Protein AF-A0A497J4Q6-F1 (afdb_monomer_lite)

Secondary structure (DSSP, 8-state):
---HHHHHHHHHHHHHHHHHHHHTT--HHHHHHHHHHHHHHHHHHHHHHHHTTSSEETTEEHHHHHHHHHHHHHHHHHHHHHHHHHHHHHHHHHHHHHHHHHHHHHHHHHHHHHHHHHHHHHHHHHHSS--SSGGGGTTTS-GGGGB-TTS-BPEEEEE--TT--TTSEEEEEE-TTTT-SSSTT-EEPP----

Structure (mmCIF, N/CA/C/O backbone):
data_AF-A0A497J4Q6-F1
#
_entry.id   AF-A0A497J4Q6-F1
#
loop_
_atom_site.group_PDB
_atom_site.id
_atom_site.type_symbol
_atom_site.label_atom_id
_atom_site.label_alt_id
_atom_site.label_comp_id
_atom_site.label_asym_id
_atom_site.label_entity_id
_atom_site.label_seq_id
_atom_site.pdbx_PDB_ins_code
_atom_site.Cartn_x
_atom_site.Cartn_y
_atom_site.Cartn_z
_atom_site.occupancy
_atom_site.B_iso_or_equiv
_atom_site.auth_seq_id
_atom_site.auth_comp_id
_atom_site.auth_asym_id
_atom_site.auth_atom_id
_atom_site.pdbx_PDB_model_num
ATOM 1 N N . MET A 1 1 ? 16.479 -19.544 -51.857 1.00 40.50 1 MET A N 1
ATOM 2 C CA . MET A 1 1 ? 16.426 -20.365 -50.631 1.00 40.50 1 MET A CA 1
ATOM 3 C C . MET A 1 1 ? 17.016 -19.549 -49.498 1.00 40.50 1 MET A C 1
ATOM 5 O O . MET A 1 1 ? 18.191 -19.221 -49.560 1.00 40.50 1 MET A O 1
ATOM 9 N N . ILE A 1 2 ? 16.198 -19.125 -48.535 1.00 41.69 2 ILE A N 1
ATOM 10 C CA . ILE A 1 2 ? 16.696 -18.598 -47.259 1.00 41.69 2 ILE A CA 1
ATOM 11 C C . ILE A 1 2 ? 16.996 -19.840 -46.423 1.00 41.69 2 ILE A C 1
ATOM 13 O O . ILE A 1 2 ? 16.075 -20.592 -46.105 1.00 41.69 2 ILE A O 1
ATOM 17 N N . ASP A 1 3 ? 18.274 -20.115 -46.170 1.00 44.28 3 ASP A N 1
ATOM 18 C CA . ASP A 1 3 ? 18.699 -21.334 -45.484 1.00 44.28 3 ASP A CA 1
ATOM 19 C C . ASP A 1 3 ? 18.053 -21.425 -44.098 1.00 44.28 3 ASP A C 1
ATOM 21 O O . ASP A 1 3 ? 18.130 -20.487 -43.299 1.00 44.28 3 ASP A O 1
ATOM 25 N N . LYS A 1 4 ? 17.423 -22.571 -43.804 1.00 45.97 4 LYS A N 1
ATOM 26 C CA . LYS A 1 4 ? 16.729 -22.858 -42.531 1.00 45.97 4 LYS A CA 1
ATOM 27 C C . LYS A 1 4 ? 17.598 -22.581 -41.290 1.00 45.97 4 LYS A C 1
ATOM 29 O O . LYS A 1 4 ? 17.052 -22.306 -40.228 1.00 45.97 4 LYS A O 1
ATOM 34 N N . TYR A 1 5 ? 18.924 -22.593 -41.442 1.00 48.06 5 TYR A N 1
ATOM 35 C CA . TYR A 1 5 ? 19.910 -22.298 -40.400 1.00 48.06 5 TYR A CA 1
ATOM 36 C C . TYR A 1 5 ? 19.957 -20.823 -39.964 1.00 48.06 5 TYR A C 1
ATOM 38 O O . TYR A 1 5 ? 20.286 -20.542 -38.814 1.00 48.06 5 TYR A O 1
ATOM 46 N N . ASN A 1 6 ? 19.591 -19.871 -40.832 1.00 53.44 6 ASN A N 1
ATOM 47 C CA . ASN A 1 6 ? 19.567 -18.453 -40.457 1.00 53.44 6 ASN A CA 1
ATOM 48 C C . ASN A 1 6 ? 18.407 -18.148 -39.503 1.00 53.44 6 ASN A C 1
ATOM 50 O O . ASN A 1 6 ? 18.577 -17.421 -38.530 1.00 53.44 6 ASN A O 1
ATOM 54 N N . ILE A 1 7 ? 17.233 -18.734 -39.741 1.00 53.59 7 ILE A N 1
ATOM 55 C CA . ILE A 1 7 ? 16.032 -18.466 -38.937 1.00 53.59 7 ILE A CA 1
ATOM 56 C C . ILE A 1 7 ? 16.189 -19.018 -37.512 1.00 53.59 7 ILE A C 1
ATOM 58 O O . ILE A 1 7 ? 15.843 -18.337 -36.548 1.00 53.59 7 ILE A O 1
ATOM 62 N N . THR A 1 8 ? 16.764 -20.211 -37.352 1.00 54.44 8 THR A N 1
ATOM 63 C CA . THR A 1 8 ? 17.017 -20.805 -36.029 1.00 54.44 8 THR A CA 1
ATOM 64 C C . THR A 1 8 ? 18.039 -20.016 -35.212 1.00 54.44 8 THR A C 1
ATOM 66 O O . THR A 1 8 ? 17.845 -19.857 -34.007 1.00 54.44 8 THR A O 1
ATOM 69 N N . PHE A 1 9 ? 19.072 -19.451 -35.845 1.00 57.19 9 PHE A N 1
ATOM 70 C CA . PHE A 1 9 ? 20.026 -18.564 -35.171 1.00 57.19 9 PHE A CA 1
ATOM 71 C C . PHE A 1 9 ? 19.358 -17.271 -34.670 1.00 57.19 9 PHE A C 1
ATOM 73 O O . PHE A 1 9 ? 19.526 -16.901 -33.507 1.00 57.19 9 PHE A O 1
ATOM 80 N N . TRP A 1 10 ? 18.519 -16.634 -35.497 1.00 54.84 10 TRP A N 1
ATOM 81 C CA . TRP A 1 10 ? 17.758 -15.439 -35.103 1.00 54.84 10 TRP A CA 1
ATOM 82 C C . TRP A 1 10 ? 16.813 -15.703 -33.931 1.00 54.84 10 TRP A C 1
ATOM 84 O O . TRP A 1 10 ? 16.759 -14.912 -32.988 1.00 54.84 10 TRP A O 1
ATOM 94 N N . ILE A 1 11 ? 16.115 -16.839 -33.952 1.00 63.91 11 ILE A N 1
ATOM 95 C CA . ILE A 1 11 ? 15.220 -17.251 -32.866 1.00 63.91 11 ILE A CA 1
ATOM 96 C C . ILE A 1 11 ? 16.012 -17.473 -31.568 1.00 63.91 11 ILE A C 1
ATOM 98 O O . ILE A 1 11 ? 15.593 -17.000 -30.513 1.00 63.91 11 ILE A O 1
ATOM 102 N N . LEU A 1 12 ? 17.186 -18.108 -31.632 1.00 58.16 12 LEU A N 1
ATOM 103 C CA . LEU A 1 12 ? 18.046 -18.314 -30.461 1.00 58.16 12 LEU A CA 1
ATOM 104 C C . LEU A 1 12 ? 18.587 -16.996 -29.886 1.00 58.16 12 LEU A C 1
ATOM 106 O O . LEU A 1 12 ? 18.593 -16.832 -28.666 1.00 58.16 12 LEU A O 1
ATOM 110 N N . CYS A 1 13 ? 18.967 -16.026 -30.723 1.00 55.53 13 CYS A N 1
ATOM 111 C CA . CYS A 1 13 ? 19.385 -14.697 -30.263 1.00 55.53 13 CYS A CA 1
ATOM 112 C C . CYS A 1 13 ? 18.244 -13.925 -29.581 1.00 55.53 13 CYS A C 1
ATOM 114 O O . CYS A 1 13 ? 18.460 -13.300 -28.539 1.00 55.53 13 CYS A O 1
ATOM 116 N N . ILE A 1 14 ? 17.021 -14.001 -30.115 1.00 59.03 14 ILE A N 1
ATOM 117 C CA . ILE A 1 14 ? 15.839 -13.376 -29.503 1.00 59.03 14 ILE A CA 1
ATOM 118 C C . ILE A 1 14 ? 15.517 -14.045 -28.158 1.00 59.03 14 ILE A C 1
ATOM 120 O O . ILE A 1 14 ? 15.314 -13.362 -27.157 1.00 59.03 14 ILE A O 1
ATOM 124 N N . ILE A 1 15 ? 15.544 -15.379 -28.088 1.00 62.59 15 ILE A N 1
ATOM 125 C CA . ILE A 1 15 ? 15.288 -16.114 -26.840 1.00 62.59 15 ILE A CA 1
ATOM 126 C C . ILE A 1 15 ? 16.360 -15.793 -25.785 1.00 62.59 15 ILE A C 1
ATOM 128 O O . ILE A 1 15 ? 16.032 -15.531 -24.626 1.00 62.59 15 ILE A O 1
ATOM 132 N N . PHE A 1 16 ? 17.636 -15.746 -26.177 1.00 60.09 16 PHE A N 1
ATOM 133 C CA . PHE A 1 16 ? 18.745 -15.444 -25.271 1.00 60.09 16 PHE A CA 1
ATOM 134 C C . PHE A 1 16 ? 18.703 -14.001 -24.742 1.00 60.09 16 PHE A C 1
ATOM 136 O O . PHE A 1 16 ? 18.939 -13.763 -23.555 1.00 60.09 16 PHE A O 1
ATOM 143 N N . THR A 1 1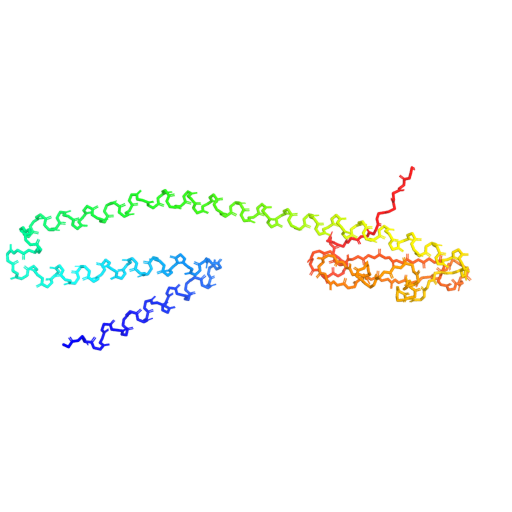7 ? 18.336 -13.029 -25.582 1.00 56.03 17 THR A N 1
ATOM 144 C CA . THR A 1 17 ? 18.193 -11.624 -25.160 1.00 56.03 17 THR A CA 1
ATOM 145 C C . THR A 1 17 ? 16.986 -11.410 -24.244 1.00 56.03 17 THR A C 1
ATOM 147 O O . THR A 1 17 ? 17.106 -10.700 -23.243 1.00 56.03 17 THR A O 1
ATOM 150 N N . VAL A 1 18 ? 15.861 -12.090 -24.495 1.00 57.31 18 VAL A N 1
ATOM 151 C CA . VAL A 1 18 ? 14.692 -12.094 -23.594 1.00 57.31 18 VAL A CA 1
ATOM 152 C C . VAL A 1 18 ? 15.032 -12.733 -22.240 1.00 57.31 18 VAL A C 1
ATOM 154 O O . VAL A 1 18 ? 14.669 -12.194 -21.190 1.00 57.31 18 VAL A O 1
ATOM 157 N N . PHE A 1 19 ? 15.793 -13.832 -22.232 1.00 60.25 19 PHE A N 1
ATOM 158 C CA . PHE A 1 19 ? 16.260 -14.484 -21.005 1.00 60.25 19 PHE A CA 1
ATOM 159 C C . PHE A 1 19 ? 17.175 -13.572 -20.165 1.00 60.25 19 PHE A C 1
ATOM 161 O O . PHE A 1 19 ? 16.979 -13.430 -18.953 1.00 60.25 19 PHE A O 1
ATOM 168 N N . LEU A 1 20 ? 18.131 -12.884 -20.801 1.00 49.88 20 LEU A N 1
ATOM 169 C CA . LEU A 1 20 ? 19.013 -11.923 -20.127 1.00 49.88 20 LEU A CA 1
ATOM 170 C C . LEU A 1 20 ? 18.262 -10.695 -19.590 1.00 49.88 20 LEU A C 1
ATOM 172 O O . LEU A 1 20 ? 18.595 -10.205 -18.505 1.00 49.88 20 LEU A O 1
ATOM 176 N N . ALA A 1 21 ? 17.238 -10.217 -20.306 1.00 55.56 21 ALA A N 1
ATOM 177 C CA . ALA A 1 21 ? 16.390 -9.114 -19.858 1.00 55.56 21 ALA A CA 1
ATOM 178 C C . ALA A 1 21 ? 15.615 -9.479 -18.579 1.00 55.56 21 ALA A C 1
ATOM 180 O O . ALA A 1 21 ? 15.620 -8.709 -17.613 1.00 55.56 21 ALA A O 1
ATOM 181 N N . LYS A 1 22 ? 15.040 -10.691 -18.534 1.00 52.59 22 LYS A N 1
ATOM 182 C CA . LYS A 1 22 ? 14.278 -11.201 -17.384 1.00 52.59 22 LYS A CA 1
ATOM 183 C C . LYS A 1 22 ? 15.156 -11.401 -16.142 1.00 52.59 22 LYS A C 1
ATOM 185 O O . LYS A 1 22 ? 14.769 -10.983 -15.056 1.00 52.59 22 LYS A O 1
ATOM 190 N N . LYS A 1 23 ? 16.366 -11.960 -16.291 1.00 52.94 23 LYS A N 1
ATOM 191 C CA . LYS A 1 23 ? 17.286 -12.224 -15.162 1.00 52.94 23 LYS A CA 1
ATOM 192 C C . LYS A 1 23 ? 17.811 -10.950 -14.480 1.00 52.94 23 LYS A C 1
ATOM 194 O O . LYS A 1 23 ? 18.145 -10.989 -13.302 1.00 52.94 23 LYS A O 1
ATOM 199 N N . LYS A 1 24 ? 17.902 -9.824 -15.202 1.00 54.81 24 LYS A N 1
ATOM 200 C CA . LYS A 1 24 ? 18.423 -8.546 -14.671 1.00 54.81 24 LYS A CA 1
ATOM 201 C C . LYS A 1 24 ? 17.339 -7.523 -14.303 1.00 54.81 24 LYS A C 1
ATOM 203 O O . LYS A 1 24 ? 17.695 -6.393 -13.978 1.00 54.81 24 LYS A O 1
ATOM 208 N N . GLY A 1 25 ? 16.051 -7.875 -14.390 1.00 54.31 25 GLY A N 1
ATOM 209 C CA . GLY A 1 25 ? 14.942 -6.954 -14.105 1.00 54.31 25 GLY A CA 1
ATOM 210 C C . GLY A 1 25 ? 14.908 -5.722 -15.022 1.00 54.31 25 GLY A C 1
ATOM 211 O O . GLY A 1 25 ? 14.470 -4.654 -14.605 1.00 54.31 25 GLY A O 1
ATOM 212 N N . ARG A 1 26 ? 15.432 -5.834 -16.252 1.00 60.66 26 ARG A N 1
ATOM 213 C CA . ARG A 1 26 ? 15.560 -4.709 -17.197 1.00 60.66 26 ARG A CA 1
ATOM 214 C C . ARG A 1 26 ? 14.457 -4.751 -18.252 1.00 60.66 26 ARG A C 1
ATOM 216 O O . ARG A 1 26 ? 13.970 -5.820 -18.603 1.00 60.66 26 ARG A O 1
ATOM 223 N N . SER A 1 27 ? 14.103 -3.579 -18.786 1.00 60.75 27 SER A N 1
ATOM 224 C CA . SER A 1 27 ? 13.053 -3.434 -19.803 1.00 60.75 27 SER A CA 1
ATOM 225 C C . SER A 1 27 ? 13.326 -4.305 -21.036 1.00 60.75 27 SER A C 1
ATOM 227 O O . SER A 1 27 ? 14.325 -4.123 -21.737 1.00 60.75 27 SER A O 1
ATOM 229 N N . ILE A 1 28 ? 12.408 -5.237 -21.296 1.00 60.75 28 ILE A N 1
ATOM 230 C CA . ILE A 1 28 ? 12.414 -6.163 -22.440 1.00 60.75 28 ILE A CA 1
ATOM 231 C C . ILE A 1 28 ? 12.451 -5.404 -23.775 1.00 60.75 28 ILE A C 1
ATOM 233 O O . ILE A 1 28 ? 13.113 -5.844 -24.712 1.00 60.75 28 ILE A O 1
ATOM 237 N N . LEU A 1 29 ? 11.826 -4.224 -23.837 1.00 54.09 29 LEU A N 1
ATOM 238 C CA . LEU A 1 29 ? 11.771 -3.390 -25.039 1.00 54.09 29 LEU A CA 1
ATOM 239 C C . LEU A 1 29 ? 13.166 -2.933 -25.497 1.00 54.09 29 LEU A C 1
ATOM 241 O O . LEU A 1 29 ? 13.461 -2.931 -26.686 1.00 54.09 29 LEU A O 1
ATOM 245 N N . ILE A 1 30 ? 14.052 -2.592 -24.557 1.00 59.84 30 ILE A N 1
ATOM 246 C CA . ILE A 1 30 ? 15.403 -2.105 -24.877 1.00 59.84 30 ILE A CA 1
ATOM 247 C C . ILE A 1 30 ? 16.248 -3.232 -25.475 1.00 59.84 30 ILE A C 1
ATOM 249 O O . ILE A 1 30 ? 16.946 -3.029 -26.463 1.00 59.84 30 ILE A O 1
ATOM 253 N N . TRP A 1 31 ? 16.159 -4.435 -24.909 1.00 58.84 31 TRP A N 1
ATOM 254 C CA . TRP A 1 31 ? 16.889 -5.595 -25.421 1.00 58.84 31 TRP A CA 1
ATOM 255 C C . TRP A 1 31 ? 16.340 -6.094 -26.752 1.00 58.84 31 TRP A C 1
ATOM 257 O O . TRP A 1 31 ? 17.123 -6.529 -27.593 1.00 58.84 31 TRP A O 1
ATOM 267 N N . PHE A 1 32 ? 15.034 -5.952 -26.981 1.00 60.44 32 PHE A N 1
ATOM 268 C CA . PHE A 1 32 ? 14.438 -6.179 -28.292 1.00 60.44 32 PHE A CA 1
ATOM 269 C C . PHE A 1 32 ? 15.013 -5.216 -29.341 1.00 60.44 32 PHE A C 1
ATOM 271 O O . PHE A 1 32 ? 15.461 -5.667 -30.391 1.00 60.44 32 PHE A O 1
ATOM 278 N N . VAL A 1 33 ? 15.102 -3.915 -29.037 1.00 61.84 33 VAL A N 1
ATOM 279 C CA . VAL A 1 33 ? 15.696 -2.916 -29.948 1.00 61.84 33 VAL A CA 1
ATOM 280 C C . VAL A 1 33 ? 17.184 -3.187 -30.192 1.00 61.84 33 VAL A C 1
ATOM 282 O O . VAL A 1 33 ? 17.631 -3.150 -31.335 1.00 61.84 33 VAL A O 1
ATOM 285 N N . VAL A 1 34 ? 17.955 -3.527 -29.154 1.00 68.06 34 VAL A N 1
ATOM 286 C CA . VAL A 1 34 ? 19.376 -3.892 -29.301 1.00 68.06 34 VAL A CA 1
ATOM 287 C C . VAL A 1 34 ? 19.541 -5.158 -30.152 1.00 68.06 34 VAL A C 1
ATOM 289 O O . VAL A 1 34 ? 20.395 -5.186 -31.032 1.00 68.06 34 VAL A O 1
ATOM 292 N N . SER A 1 35 ? 18.708 -6.183 -29.945 1.00 61.81 35 SER A N 1
ATOM 293 C CA . SER A 1 35 ? 18.727 -7.415 -30.745 1.00 61.81 35 SER A CA 1
ATOM 294 C C . SER A 1 35 ? 18.324 -7.168 -32.200 1.00 61.81 35 SER A C 1
ATOM 296 O O . SER A 1 35 ? 18.915 -7.760 -33.099 1.00 61.81 35 SER A O 1
ATOM 298 N N . LEU A 1 36 ? 17.346 -6.291 -32.441 1.00 70.00 36 LEU A N 1
ATOM 299 C CA . LEU A 1 36 ? 16.921 -5.890 -33.781 1.00 70.00 36 LEU A CA 1
ATOM 300 C C . LEU A 1 36 ? 18.054 -5.156 -34.512 1.00 70.00 36 LEU A C 1
ATOM 302 O O . LEU A 1 36 ? 18.351 -5.475 -35.660 1.00 70.00 36 LEU A O 1
ATOM 306 N N . LEU A 1 37 ? 18.728 -4.221 -33.835 1.00 68.06 37 LEU A N 1
ATOM 307 C CA . LEU A 1 37 ? 19.858 -3.474 -34.392 1.00 68.06 37 LEU A CA 1
ATOM 308 C C . LEU A 1 37 ? 21.045 -4.387 -34.694 1.00 68.06 37 LEU A C 1
ATOM 310 O O . LEU A 1 37 ? 21.556 -4.358 -35.810 1.00 68.06 37 LEU A O 1
ATOM 314 N N . LEU A 1 38 ? 21.443 -5.246 -33.749 1.00 70.38 38 LEU A N 1
ATOM 315 C CA . LEU A 1 38 ? 22.465 -6.270 -33.989 1.00 70.38 38 LEU A CA 1
ATOM 316 C C . LEU A 1 38 ? 22.077 -7.172 -35.162 1.00 70.38 38 LEU A C 1
ATOM 318 O O . LEU A 1 38 ? 22.944 -7.581 -35.935 1.00 70.38 38 LEU A O 1
ATOM 322 N N . GLY A 1 39 ? 20.777 -7.428 -35.329 1.00 66.06 39 GLY A N 1
ATOM 323 C CA . GLY A 1 39 ? 20.276 -8.216 -36.437 1.0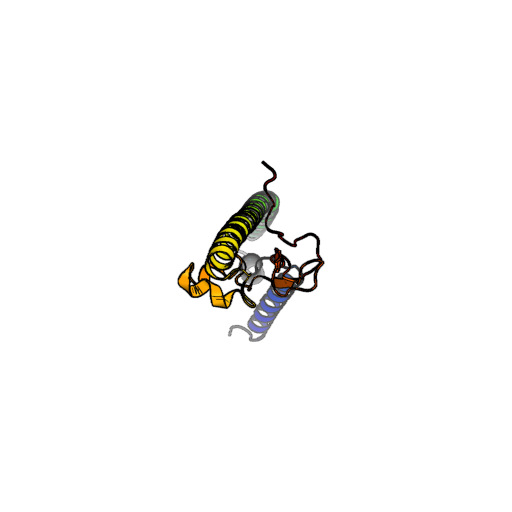0 66.06 39 GLY A CA 1
ATOM 324 C C . GLY A 1 39 ? 20.412 -7.568 -37.800 1.00 66.06 39 GLY A C 1
ATOM 325 O O . GLY A 1 39 ? 20.891 -8.191 -38.749 1.00 66.06 39 GLY A O 1
ATOM 326 N N . ILE A 1 40 ? 20.091 -6.282 -37.866 1.00 71.25 40 ILE A N 1
ATOM 327 C CA . ILE A 1 40 ? 20.301 -5.455 -39.050 1.00 71.25 40 ILE A CA 1
ATOM 328 C C . ILE A 1 40 ? 21.802 -5.357 -39.364 1.00 71.25 40 ILE A C 1
ATOM 330 O O . ILE A 1 40 ? 22.194 -5.564 -40.510 1.00 71.25 40 ILE A O 1
ATOM 334 N N . PHE A 1 41 ? 22.660 -5.138 -38.361 1.00 68.88 41 PHE A N 1
ATOM 335 C CA . PHE A 1 41 ? 24.114 -5.081 -38.554 1.00 68.88 41 PHE A CA 1
ATOM 336 C C . PHE A 1 41 ? 24.704 -6.403 -39.056 1.00 68.88 41 PHE A C 1
ATOM 338 O O . PHE A 1 41 ? 25.544 -6.387 -39.953 1.00 68.88 41 PHE A O 1
ATOM 345 N N . ALA A 1 42 ? 24.250 -7.547 -38.538 1.00 66.94 42 ALA A N 1
ATOM 346 C CA . ALA A 1 42 ? 24.692 -8.855 -39.016 1.00 66.94 42 ALA A CA 1
ATOM 347 C C . ALA A 1 42 ? 24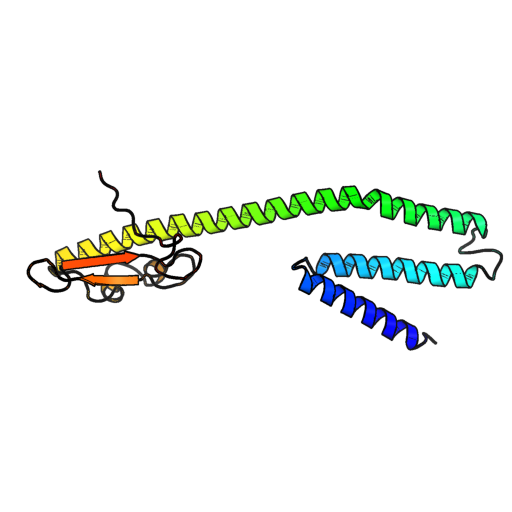.208 -9.138 -40.446 1.00 66.94 42 ALA A C 1
ATOM 349 O O . ALA A 1 42 ? 24.982 -9.625 -41.266 1.00 66.94 42 ALA A O 1
ATOM 350 N N . ALA A 1 43 ? 22.959 -8.790 -40.780 1.00 66.38 43 ALA A N 1
ATOM 351 C CA . ALA A 1 43 ? 22.431 -8.932 -42.136 1.00 66.38 43 ALA A CA 1
ATOM 352 C C . ALA A 1 43 ? 23.197 -8.055 -43.141 1.00 66.38 43 ALA A C 1
ATOM 354 O O . ALA A 1 43 ? 23.565 -8.530 -44.218 1.00 66.38 43 ALA A O 1
ATOM 355 N N . ILE A 1 44 ? 23.508 -6.809 -42.766 1.00 68.56 44 ILE A N 1
ATOM 356 C CA . ILE A 1 44 ? 24.364 -5.910 -43.552 1.00 68.56 44 ILE A CA 1
ATOM 357 C C . ILE A 1 44 ? 25.768 -6.507 -43.690 1.00 68.56 44 ILE A C 1
ATOM 359 O O . ILE A 1 44 ? 26.285 -6.554 -44.800 1.00 68.56 44 ILE A O 1
ATOM 363 N N . GLY A 1 45 ? 26.357 -7.033 -42.612 1.00 65.12 45 GLY A N 1
ATOM 364 C CA . GLY A 1 45 ? 27.668 -7.690 -42.634 1.00 65.12 45 GLY A CA 1
ATOM 365 C C . GLY A 1 45 ? 27.722 -8.929 -43.537 1.00 65.12 45 GLY A C 1
ATOM 366 O O . GLY A 1 45 ? 28.699 -9.117 -44.257 1.00 65.12 45 GLY A O 1
ATOM 367 N N . ILE A 1 46 ? 26.663 -9.744 -43.572 1.00 65.88 46 ILE A N 1
ATOM 368 C CA . ILE A 1 46 ? 26.554 -10.914 -44.461 1.00 65.88 46 ILE A CA 1
ATOM 369 C C . ILE A 1 46 ? 26.410 -10.478 -45.924 1.00 65.88 46 ILE A C 1
ATOM 371 O O . ILE A 1 46 ? 27.093 -11.021 -46.793 1.00 65.88 46 ILE A O 1
ATOM 375 N N . LEU A 1 47 ? 25.557 -9.488 -46.215 1.00 63.50 47 LEU A N 1
ATOM 376 C CA . LEU A 1 47 ? 25.423 -8.919 -47.563 1.00 63.50 47 LEU A CA 1
ATOM 377 C C . LEU A 1 47 ? 26.742 -8.304 -48.039 1.00 63.50 47 LEU A C 1
ATOM 379 O O . LEU A 1 47 ? 27.133 -8.489 -49.190 1.00 63.50 47 LEU A O 1
ATOM 383 N N . PHE A 1 48 ? 27.451 -7.636 -47.135 1.00 61.03 48 PHE A N 1
ATOM 384 C CA . PHE A 1 48 ? 28.771 -7.074 -47.366 1.00 61.03 48 PHE A CA 1
ATOM 385 C C . PHE A 1 48 ? 29.807 -8.164 -47.673 1.00 61.03 48 PHE A C 1
ATOM 387 O O . PHE A 1 48 ? 30.451 -8.117 -48.717 1.00 61.03 48 PHE A O 1
ATOM 394 N N . ALA A 1 49 ? 29.912 -9.196 -46.829 1.00 61.16 49 ALA A N 1
ATOM 395 C CA . ALA A 1 49 ? 30.841 -10.313 -47.005 1.00 61.16 49 ALA A CA 1
ATOM 396 C C . ALA A 1 49 ? 30.594 -11.098 -48.301 1.00 61.16 49 ALA A C 1
ATOM 398 O O . ALA A 1 49 ? 31.539 -11.488 -48.983 1.00 61.16 49 ALA A O 1
ATOM 399 N N . ARG A 1 50 ? 29.325 -11.280 -48.684 1.00 61.22 50 ARG A N 1
ATOM 400 C CA . ARG A 1 50 ? 28.938 -11.953 -49.931 1.00 61.22 50 ARG A CA 1
ATOM 401 C C . ARG A 1 50 ? 29.295 -11.132 -51.174 1.00 61.22 50 ARG A C 1
ATOM 403 O O . ARG A 1 50 ? 29.565 -11.708 -52.223 1.00 61.22 50 ARG A O 1
ATOM 410 N N . ASN A 1 51 ? 29.317 -9.805 -51.052 1.00 56.28 51 ASN A N 1
ATOM 411 C CA . ASN A 1 51 ? 29.623 -8.888 -52.147 1.00 56.28 51 ASN A CA 1
ATOM 412 C C . ASN A 1 51 ? 31.124 -8.535 -52.238 1.00 56.28 51 ASN A C 1
ATOM 414 O O . ASN A 1 51 ? 31.567 -8.087 -53.285 1.00 56.28 51 ASN A O 1
ATOM 418 N N . LEU A 1 52 ? 31.933 -8.815 -51.203 1.00 54.81 52 LEU A N 1
ATOM 419 C CA . LEU A 1 52 ? 33.405 -8.703 -51.242 1.00 54.81 52 LEU A CA 1
ATOM 420 C C . LEU A 1 52 ? 34.079 -9.651 -52.253 1.00 54.81 52 LEU A C 1
ATOM 422 O O . LEU A 1 52 ? 35.251 -9.456 -52.571 1.00 54.81 52 LEU A O 1
ATOM 426 N N . ASN A 1 53 ? 33.359 -10.661 -52.754 1.00 56.84 53 ASN A N 1
ATOM 427 C CA . ASN A 1 53 ? 33.816 -11.525 -53.847 1.00 56.84 53 ASN A CA 1
ATOM 428 C C . ASN A 1 53 ? 33.727 -10.829 -55.227 1.00 56.84 53 ASN A C 1
ATOM 430 O O . ASN A 1 53 ? 34.275 -11.319 -56.208 1.00 56.84 53 ASN A O 1
ATOM 434 N N . ASN A 1 54 ? 33.063 -9.667 -55.292 1.00 58.81 54 ASN A N 1
ATOM 435 C CA . ASN A 1 54 ? 33.022 -8.760 -56.436 1.00 58.81 54 ASN A CA 1
ATOM 436 C C . ASN A 1 54 ? 33.794 -7.469 -56.098 1.00 58.81 54 ASN A C 1
ATOM 438 O O . ASN A 1 54 ? 33.777 -6.991 -54.966 1.00 58.81 54 ASN A O 1
ATOM 442 N N . ASN A 1 55 ? 34.433 -6.831 -57.084 1.00 60.03 55 ASN A N 1
ATOM 443 C CA . ASN A 1 55 ? 35.221 -5.600 -56.871 1.00 60.03 55 ASN A CA 1
ATOM 444 C C . ASN A 1 55 ? 34.390 -4.351 -56.488 1.00 60.03 55 ASN A C 1
ATOM 446 O O . ASN A 1 55 ? 34.957 -3.269 -56.316 1.00 60.03 55 ASN A O 1
ATOM 450 N N . LYS A 1 56 ? 33.060 -4.469 -56.365 1.00 57.84 56 LYS A N 1
ATOM 451 C CA . LYS A 1 56 ? 32.153 -3.383 -55.976 1.00 57.84 56 LYS A CA 1
ATOM 452 C C . LYS A 1 56 ? 31.076 -3.885 -55.021 1.00 57.84 56 LYS A C 1
ATOM 454 O O . LYS A 1 56 ? 30.429 -4.889 -55.300 1.00 57.84 56 LYS A O 1
ATOM 459 N N . VAL A 1 57 ? 30.829 -3.129 -53.955 1.00 58.16 57 VAL A N 1
ATOM 460 C CA . VAL A 1 57 ? 29.773 -3.388 -52.971 1.00 58.16 57 VAL A CA 1
ATOM 461 C C . VAL A 1 57 ? 28.866 -2.162 -52.895 1.00 58.16 57 VAL A C 1
ATOM 463 O O . VAL A 1 57 ? 29.341 -1.068 -52.630 1.00 58.16 57 VAL A O 1
ATOM 466 N N . PHE A 1 58 ? 27.569 -2.310 -53.196 1.00 61.75 58 PHE A N 1
ATOM 467 C CA . PHE A 1 58 ? 26.605 -1.189 -53.261 1.00 61.75 58 PHE A CA 1
ATOM 468 C C . PHE A 1 58 ? 27.072 0.011 -54.117 1.00 61.75 58 PHE A C 1
ATOM 470 O O . PHE A 1 58 ? 26.794 1.162 -53.801 1.00 61.75 58 PHE A O 1
ATOM 477 N N . GLY A 1 59 ? 27.809 -0.248 -55.202 1.00 65.31 59 GLY A N 1
ATOM 478 C CA . GLY A 1 59 ? 28.355 0.798 -56.077 1.00 65.31 59 GLY A CA 1
ATOM 479 C C . GLY A 1 59 ? 29.660 1.443 -55.589 1.00 65.31 59 GLY A C 1
ATOM 480 O O . GLY A 1 59 ? 30.304 2.131 -56.377 1.00 65.31 59 GLY A O 1
ATOM 481 N N . LEU A 1 60 ? 30.097 1.166 -54.356 1.00 64.12 60 LEU A N 1
ATOM 482 C CA . LEU A 1 60 ? 31.381 1.595 -53.794 1.00 64.12 60 LEU A CA 1
ATOM 483 C C . LEU A 1 60 ? 32.487 0.573 -54.083 1.00 64.12 60 LEU A C 1
ATOM 485 O O . LEU A 1 60 ? 32.222 -0.620 -54.264 1.00 64.12 60 LEU A O 1
ATOM 489 N N . ASN A 1 61 ? 33.744 1.026 -54.106 1.00 73.69 61 ASN A N 1
ATOM 490 C CA . ASN A 1 61 ? 34.880 0.108 -54.144 1.00 73.69 61 ASN A CA 1
ATOM 491 C C . ASN A 1 61 ? 35.018 -0.623 -52.789 1.00 73.69 61 ASN A C 1
ATOM 493 O O . ASN A 1 61 ? 34.454 -0.217 -51.767 1.00 73.69 61 ASN A O 1
ATOM 497 N N . ARG A 1 62 ? 35.766 -1.729 -52.776 1.00 68.06 62 ARG A N 1
ATOM 498 C CA . ARG A 1 62 ? 35.943 -2.577 -51.586 1.00 68.06 62 ARG A CA 1
ATOM 499 C C . ARG A 1 62 ? 36.481 -1.817 -50.364 1.00 68.06 62 ARG A C 1
ATOM 501 O O . ARG A 1 62 ? 36.022 -2.075 -49.254 1.00 68.06 62 ARG A O 1
ATOM 508 N N . ASN A 1 63 ? 37.424 -0.899 -50.551 1.00 72.25 63 ASN A N 1
ATOM 509 C CA . ASN A 1 63 ? 38.065 -0.182 -49.446 1.00 72.25 63 ASN A CA 1
ATOM 510 C C . ASN A 1 63 ? 37.122 0.860 -48.835 1.00 72.25 63 ASN A C 1
ATOM 512 O O . ASN A 1 63 ? 36.957 0.886 -47.618 1.00 72.25 63 ASN A O 1
ATOM 516 N N . ASP A 1 64 ? 36.426 1.633 -49.669 1.00 71.50 64 ASP A N 1
ATOM 517 C CA . ASP A 1 64 ? 35.424 2.618 -49.245 1.00 71.50 64 ASP A CA 1
ATOM 518 C C . ASP A 1 64 ? 34.291 1.945 -48.467 1.00 71.50 64 ASP A C 1
ATOM 520 O O . ASP A 1 64 ? 33.811 2.453 -47.456 1.00 71.50 64 ASP A O 1
ATOM 524 N N . SER A 1 65 ? 33.914 0.744 -48.905 1.00 65.81 65 SER A N 1
ATOM 525 C CA . SER A 1 65 ? 32.905 -0.080 -48.249 1.00 65.81 65 SER A CA 1
ATOM 526 C C . SER A 1 65 ? 33.363 -0.500 -46.840 1.00 65.81 65 SER A C 1
ATOM 528 O O . SER A 1 65 ? 32.585 -0.433 -45.886 1.00 65.81 65 SER A O 1
ATOM 530 N N . ILE A 1 66 ? 34.632 -0.902 -46.678 1.00 72.62 66 ILE A N 1
ATOM 531 C CA . ILE A 1 66 ? 35.197 -1.293 -45.372 1.00 72.62 66 ILE A CA 1
ATOM 532 C C . ILE A 1 66 ? 35.264 -0.076 -44.444 1.00 72.62 66 ILE A C 1
ATOM 534 O O . ILE A 1 66 ? 34.881 -0.166 -43.278 1.00 72.62 66 ILE A O 1
ATOM 538 N N . ILE A 1 67 ? 35.695 1.072 -44.971 1.00 72.69 67 ILE A N 1
ATOM 539 C CA . ILE A 1 67 ? 35.763 2.334 -44.227 1.00 72.69 67 ILE A CA 1
ATOM 540 C C . ILE A 1 67 ? 34.365 2.746 -43.747 1.00 72.69 67 ILE A C 1
ATOM 542 O O . ILE A 1 67 ? 34.193 3.054 -42.568 1.00 72.69 67 ILE A O 1
ATOM 546 N N . ALA A 1 68 ? 33.350 2.678 -44.612 1.00 67.50 68 ALA A N 1
ATOM 547 C CA . ALA A 1 68 ? 31.968 2.989 -44.249 1.00 67.50 68 ALA A CA 1
ATOM 548 C C . ALA A 1 68 ? 31.446 2.090 -43.113 1.00 67.50 68 ALA A C 1
ATOM 550 O O . ALA A 1 68 ? 30.807 2.574 -42.178 1.00 67.50 68 ALA A O 1
ATOM 551 N N . PHE A 1 69 ? 31.761 0.793 -43.144 1.00 70.94 69 PHE A N 1
ATOM 552 C CA . PHE A 1 69 ? 31.369 -0.138 -42.085 1.00 70.94 69 PHE A CA 1
ATOM 553 C C . PHE A 1 69 ? 32.054 0.170 -40.743 1.00 70.94 69 PHE A C 1
ATOM 555 O O . PHE A 1 69 ? 31.396 0.197 -39.701 1.00 70.94 69 PHE A O 1
ATOM 562 N N . LEU A 1 70 ? 33.358 0.466 -40.756 1.00 75.69 70 LEU A N 1
ATOM 563 C CA . LEU A 1 70 ? 34.095 0.853 -39.549 1.00 75.69 70 LEU A CA 1
ATOM 564 C C . LEU A 1 70 ? 33.572 2.166 -38.950 1.00 75.69 70 LEU A C 1
ATOM 566 O O . LEU A 1 70 ? 33.448 2.272 -37.730 1.00 75.69 70 LEU A O 1
ATOM 570 N N . LEU A 1 71 ? 33.197 3.136 -39.790 1.00 69.75 71 LEU A N 1
ATOM 571 C CA . LEU A 1 71 ? 32.575 4.385 -39.345 1.00 69.75 71 LEU A CA 1
ATOM 572 C C . LEU A 1 71 ? 31.222 4.142 -38.668 1.00 69.75 71 LEU A C 1
ATOM 574 O O . LEU A 1 71 ? 30.945 4.744 -37.633 1.00 69.75 71 LEU A O 1
ATOM 578 N N . LEU A 1 72 ? 30.401 3.222 -39.182 1.00 67.81 72 LEU A N 1
ATOM 579 C CA . LEU A 1 72 ? 29.131 2.858 -38.544 1.00 67.81 72 LEU A CA 1
ATOM 580 C C . LEU A 1 72 ? 29.333 2.202 -37.173 1.00 67.81 72 LEU A C 1
ATOM 582 O O . LEU A 1 72 ? 28.599 2.513 -36.231 1.00 67.81 72 LEU A O 1
ATOM 586 N N . ILE A 1 73 ? 30.341 1.337 -37.029 1.00 72.94 73 ILE A N 1
ATOM 587 C CA . ILE A 1 73 ? 30.707 0.764 -35.726 1.00 72.94 73 ILE A CA 1
ATOM 588 C C . ILE A 1 73 ? 31.165 1.873 -34.773 1.00 72.94 73 ILE A C 1
ATOM 590 O O . ILE A 1 73 ? 30.684 1.941 -33.641 1.00 72.94 73 ILE A O 1
ATOM 594 N N . ALA A 1 74 ? 32.043 2.771 -35.226 1.00 70.69 74 ALA A N 1
ATOM 595 C CA . ALA A 1 74 ? 32.548 3.875 -34.413 1.00 70.69 74 ALA A CA 1
ATOM 596 C C . ALA A 1 74 ? 31.424 4.819 -33.951 1.00 70.69 74 ALA A C 1
ATOM 598 O O . ALA A 1 74 ? 31.379 5.185 -32.777 1.00 70.69 74 ALA A O 1
ATOM 599 N N . LEU A 1 75 ? 30.477 5.150 -34.838 1.00 64.38 75 LEU A N 1
ATOM 600 C CA . LEU A 1 75 ? 29.281 5.937 -34.514 1.00 64.38 75 LEU A CA 1
ATOM 601 C C . LEU A 1 75 ? 28.363 5.213 -33.520 1.00 64.38 75 LEU A C 1
ATOM 603 O O . LEU A 1 75 ? 27.816 5.826 -32.603 1.00 64.38 75 LEU A O 1
ATOM 607 N N . SER A 1 76 ? 28.220 3.895 -33.659 1.00 67.94 76 SER A N 1
ATOM 608 C CA . SER A 1 76 ? 27.427 3.092 -32.726 1.00 67.94 76 SER A CA 1
ATOM 609 C C . SER A 1 76 ? 28.053 3.095 -31.331 1.00 67.94 76 SER A C 1
ATOM 611 O O . SER A 1 76 ? 27.357 3.351 -30.349 1.00 67.94 76 SER A O 1
ATOM 613 N N . ILE A 1 77 ? 29.370 2.886 -31.231 1.00 70.56 77 ILE A N 1
ATOM 614 C CA . ILE A 1 77 ? 30.098 2.886 -29.955 1.00 70.56 77 ILE A CA 1
ATOM 615 C C . ILE A 1 77 ? 30.081 4.279 -29.309 1.00 70.56 77 ILE A C 1
ATOM 617 O O . ILE A 1 77 ? 29.830 4.391 -28.107 1.00 70.56 77 ILE A O 1
ATOM 621 N N . SER A 1 78 ? 30.287 5.346 -30.086 1.00 63.81 78 SER A N 1
ATOM 622 C CA . SER A 1 78 ? 30.311 6.721 -29.565 1.00 63.81 78 SER A CA 1
ATOM 623 C C . SER A 1 78 ? 28.952 7.195 -29.039 1.00 63.81 78 SER A C 1
ATOM 625 O O . SER A 1 78 ? 28.900 8.062 -28.166 1.00 63.81 78 SER A O 1
ATOM 627 N N . SER A 1 79 ? 27.850 6.589 -29.494 1.00 64.88 79 SER A N 1
ATOM 628 C CA . SER A 1 79 ? 26.497 6.886 -29.009 1.00 64.88 79 SER A CA 1
ATOM 629 C C . SER A 1 79 ? 26.163 6.266 -27.639 1.00 64.88 79 SER A C 1
ATOM 631 O O . SER A 1 79 ? 25.249 6.738 -26.954 1.00 64.88 79 SER A O 1
ATOM 633 N N . ILE A 1 80 ? 26.915 5.249 -27.185 1.00 73.56 80 ILE A N 1
ATOM 634 C CA . ILE A 1 80 ? 26.621 4.488 -25.954 1.00 73.56 80 ILE A CA 1
ATOM 635 C C . ILE A 1 80 ? 26.517 5.388 -24.706 1.00 73.56 80 ILE A C 1
ATOM 637 O O . ILE A 1 80 ? 25.528 5.255 -23.977 1.00 73.56 80 ILE A O 1
ATOM 641 N N . PRO A 1 81 ? 27.450 6.325 -24.430 1.00 82.00 81 PRO A N 1
ATOM 642 C CA . PRO A 1 81 ? 27.374 7.166 -23.233 1.00 82.00 81 PRO A CA 1
ATOM 643 C C . PRO A 1 81 ? 26.142 8.082 -23.222 1.00 82.00 81 PRO A C 1
ATOM 645 O O . PRO A 1 81 ? 25.522 8.286 -22.175 1.00 82.00 81 PRO A O 1
ATOM 648 N N . ALA A 1 82 ? 25.743 8.604 -24.387 1.00 70.00 82 ALA A N 1
ATOM 649 C CA . ALA A 1 82 ? 24.551 9.438 -24.518 1.00 70.00 82 ALA A CA 1
ATOM 650 C C . ALA A 1 82 ? 23.276 8.634 -24.213 1.00 70.00 82 ALA A C 1
ATOM 652 O O . ALA A 1 82 ? 22.434 9.079 -23.427 1.00 70.00 82 ALA A O 1
ATOM 653 N N . ILE A 1 83 ? 23.179 7.412 -24.748 1.00 72.94 83 ILE A N 1
ATOM 654 C CA . ILE A 1 83 ? 22.074 6.484 -24.467 1.00 72.94 83 ILE A CA 1
ATOM 655 C C . ILE A 1 83 ? 22.032 6.130 -22.973 1.00 72.94 83 ILE A C 1
ATOM 657 O O . ILE A 1 83 ? 20.967 6.179 -22.354 1.00 72.94 83 ILE A O 1
ATOM 661 N N . GLN A 1 84 ? 23.182 5.838 -22.357 1.00 74.56 84 GLN A N 1
ATOM 662 C CA . GLN A 1 84 ? 23.271 5.553 -20.920 1.00 74.56 84 GLN A CA 1
ATOM 663 C C . GLN A 1 84 ? 22.800 6.736 -20.062 1.00 74.56 84 GLN A C 1
ATOM 665 O O . GLN A 1 84 ? 22.077 6.534 -19.083 1.00 74.56 84 GLN A O 1
ATOM 670 N N . LYS A 1 85 ? 23.157 7.972 -20.436 1.00 82.06 85 LYS A N 1
ATOM 671 C CA . LYS A 1 85 ? 22.716 9.192 -19.743 1.00 82.06 85 LYS A CA 1
ATOM 672 C C . LYS A 1 85 ? 21.197 9.366 -19.809 1.00 82.06 85 LYS A C 1
ATOM 674 O O . LYS A 1 85 ? 20.574 9.648 -18.784 1.00 82.06 85 LYS A O 1
ATOM 679 N N . ILE A 1 86 ? 20.600 9.166 -20.986 1.00 76.38 86 ILE A N 1
ATOM 680 C CA . ILE A 1 86 ? 19.141 9.233 -21.180 1.00 76.38 86 ILE A CA 1
ATOM 681 C C . ILE A 1 86 ? 18.448 8.161 -20.335 1.00 76.38 86 ILE A C 1
ATOM 683 O O . ILE A 1 86 ? 17.506 8.464 -19.602 1.00 76.38 86 ILE A O 1
ATOM 687 N N . TYR A 1 87 ? 18.957 6.929 -20.370 1.00 76.12 87 TYR A N 1
ATOM 688 C CA . TYR A 1 87 ? 18.411 5.822 -19.591 1.00 76.12 87 TYR A CA 1
ATOM 689 C C . TYR A 1 87 ? 18.463 6.090 -18.081 1.00 76.12 87 TYR A C 1
ATOM 691 O O . TYR A 1 87 ? 17.467 5.904 -17.384 1.00 76.12 87 TYR A O 1
ATOM 699 N N . LYS A 1 88 ? 19.592 6.597 -17.570 1.00 84.19 88 LYS A N 1
ATOM 700 C CA . LYS A 1 88 ? 19.726 6.964 -16.153 1.00 84.19 88 LYS A CA 1
ATOM 701 C C . LYS A 1 88 ? 18.721 8.048 -15.754 1.00 84.19 88 LYS A C 1
ATOM 703 O O . LYS A 1 88 ? 18.092 7.926 -14.708 1.00 84.19 88 LYS A O 1
ATOM 708 N N . LYS A 1 89 ? 18.526 9.074 -16.594 1.00 85.19 89 LYS A N 1
ATOM 709 C CA . LYS A 1 89 ? 17.521 10.125 -16.355 1.00 85.19 89 LYS A CA 1
ATOM 710 C C . LYS A 1 89 ? 16.107 9.541 -16.280 1.00 85.19 89 LYS A C 1
ATOM 712 O O . LYS A 1 89 ? 15.349 9.906 -15.390 1.00 85.19 89 LYS A O 1
ATOM 717 N N . TYR A 1 90 ? 15.771 8.617 -17.177 1.00 81.00 90 TYR A N 1
ATOM 718 C CA . TYR A 1 90 ? 14.468 7.954 -17.190 1.00 81.00 90 TYR A CA 1
ATOM 719 C C . TYR A 1 90 ? 14.221 7.106 -15.931 1.00 81.00 90 TYR A C 1
ATOM 721 O O . TYR A 1 90 ? 13.146 7.192 -15.340 1.00 81.00 90 TYR A O 1
ATOM 729 N N . LEU A 1 91 ? 15.226 6.349 -15.470 1.00 86.31 91 LEU A N 1
ATOM 730 C CA . LEU A 1 91 ? 15.119 5.565 -14.233 1.00 86.31 91 LEU A CA 1
ATOM 731 C C . LEU A 1 91 ? 14.839 6.436 -13.003 1.00 86.31 91 LEU A C 1
ATOM 733 O O . LEU A 1 91 ? 13.972 6.088 -12.207 1.00 86.31 91 LEU A O 1
ATOM 737 N N . ILE A 1 92 ? 15.521 7.579 -12.881 1.00 90.44 92 ILE A N 1
ATOM 738 C CA . ILE A 1 92 ? 15.320 8.515 -11.764 1.00 90.44 92 ILE A CA 1
ATOM 739 C C . ILE A 1 92 ? 13.868 9.011 -11.724 1.00 90.44 92 ILE A C 1
ATOM 741 O O . ILE A 1 92 ? 13.259 9.044 -10.659 1.00 90.44 92 ILE A O 1
ATOM 745 N N . VAL A 1 93 ? 13.289 9.352 -12.879 1.00 88.81 93 VAL A N 1
ATOM 746 C CA . VAL A 1 93 ? 11.895 9.823 -12.962 1.00 88.81 93 VAL A CA 1
ATOM 747 C C . VAL A 1 93 ? 10.909 8.732 -12.535 1.00 88.81 93 VAL A C 1
ATOM 749 O O . VAL A 1 93 ? 9.959 9.017 -11.807 1.00 88.81 93 VAL A O 1
ATOM 752 N N . ILE A 1 94 ? 11.134 7.476 -12.942 1.00 88.06 94 ILE A N 1
ATOM 753 C CA . ILE A 1 94 ? 10.291 6.349 -12.510 1.00 88.06 94 ILE A CA 1
ATOM 754 C C . ILE A 1 94 ? 10.363 6.167 -10.992 1.00 88.06 94 ILE A C 1
ATOM 756 O O . ILE A 1 94 ? 9.332 5.990 -10.342 1.00 88.06 94 ILE A O 1
ATOM 760 N N . GLU A 1 95 ? 11.566 6.207 -10.424 1.00 90.94 95 GLU A N 1
ATOM 761 C CA . GLU A 1 95 ? 11.774 6.018 -8.990 1.00 90.94 95 GLU A CA 1
ATOM 762 C C . GLU A 1 95 ? 11.122 7.137 -8.168 1.00 90.94 95 GLU A C 1
ATOM 764 O O . GLU A 1 95 ? 10.426 6.862 -7.189 1.00 90.9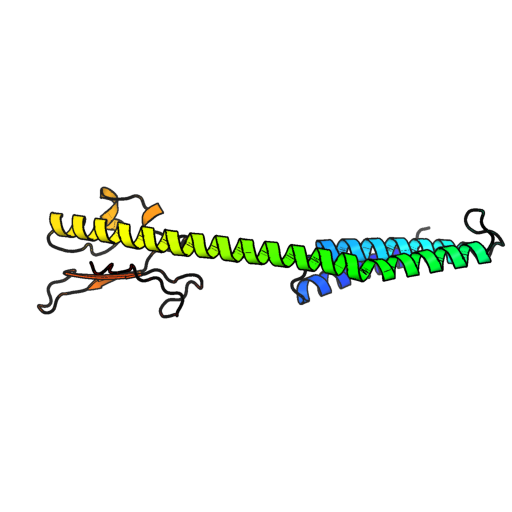4 95 GLU A O 1
ATOM 769 N N . GLN A 1 96 ? 11.257 8.388 -8.614 1.00 90.75 96 GLN A N 1
ATOM 770 C CA . GLN A 1 96 ? 10.589 9.537 -8.002 1.00 90.75 96 GLN A CA 1
ATOM 771 C C . GLN A 1 96 ? 9.068 9.406 -8.047 1.00 90.75 96 GLN A C 1
ATOM 773 O O . GLN A 1 96 ? 8.411 9.611 -7.026 1.00 90.75 96 GLN A O 1
ATOM 778 N N . LYS A 1 97 ? 8.505 9.011 -9.197 1.00 91.62 97 LYS A N 1
ATOM 779 C CA . LYS A 1 97 ? 7.063 8.788 -9.327 1.00 91.62 97 LYS A CA 1
ATOM 780 C C . LYS A 1 97 ? 6.585 7.705 -8.361 1.00 91.62 97 LYS A C 1
ATOM 782 O O . LYS A 1 97 ? 5.647 7.934 -7.610 1.00 91.62 97 LYS A O 1
ATOM 787 N N . LYS A 1 98 ? 7.288 6.570 -8.302 1.00 91.75 98 LYS A N 1
ATOM 788 C CA . LYS A 1 98 ? 6.961 5.480 -7.374 1.00 91.75 98 LYS A CA 1
ATOM 789 C C . LYS A 1 98 ? 7.011 5.941 -5.915 1.00 91.75 98 LYS A C 1
ATOM 791 O O . LYS A 1 98 ? 6.125 5.599 -5.142 1.00 91.75 98 LYS A O 1
ATOM 796 N N . LYS A 1 99 ? 8.023 6.727 -5.531 1.00 92.38 99 LYS A N 1
ATOM 797 C CA . LYS A 1 99 ? 8.127 7.284 -4.174 1.00 92.38 99 LYS A CA 1
ATOM 798 C C . LYS A 1 99 ? 6.964 8.230 -3.857 1.00 92.38 99 LYS A C 1
ATOM 800 O O . LYS A 1 99 ? 6.411 8.158 -2.764 1.00 92.38 99 LYS A O 1
ATOM 805 N N . SER A 1 100 ? 6.584 9.078 -4.810 1.00 92.12 100 SER A N 1
ATOM 806 C CA . SER A 1 100 ? 5.442 9.986 -4.676 1.00 92.12 100 SER A CA 1
ATOM 807 C C . SER A 1 100 ? 4.124 9.226 -4.512 1.00 92.12 100 SER A C 1
ATOM 809 O O . SER A 1 100 ? 3.337 9.556 -3.627 1.00 92.12 100 SER A O 1
ATOM 811 N N . ASP A 1 101 ? 3.899 8.193 -5.325 1.00 93.81 101 ASP A N 1
ATOM 812 C CA . ASP A 1 101 ? 2.687 7.372 -5.264 1.00 93.81 101 ASP A CA 1
ATOM 813 C C . ASP A 1 101 ? 2.574 6.651 -3.908 1.00 93.81 101 ASP A C 1
ATOM 815 O O . ASP A 1 101 ? 1.502 6.620 -3.305 1.00 93.81 101 ASP A O 1
ATOM 819 N N . GLU A 1 102 ? 3.683 6.115 -3.383 1.00 93.38 102 GLU A N 1
ATOM 820 C CA . GLU A 1 102 ? 3.695 5.479 -2.058 1.00 93.38 102 GLU A CA 1
ATOM 821 C C . GLU A 1 102 ? 3.434 6.482 -0.924 1.00 93.38 102 GLU A C 1
ATOM 823 O O . GLU A 1 102 ? 2.640 6.196 -0.028 1.00 93.38 102 GLU A O 1
ATOM 828 N N . MET A 1 103 ? 4.015 7.684 -0.990 1.00 92.31 103 MET A N 1
ATOM 829 C CA . MET A 1 103 ? 3.743 8.746 -0.015 1.00 92.31 103 MET A CA 1
ATOM 830 C C . MET A 1 103 ? 2.260 9.153 -0.020 1.00 92.31 103 MET A C 1
ATOM 832 O O . MET A 1 103 ? 1.653 9.311 1.039 1.00 92.31 103 MET A O 1
ATOM 836 N N . TYR A 1 104 ? 1.644 9.269 -1.201 1.00 93.75 104 TYR A N 1
ATOM 837 C CA . TYR A 1 104 ? 0.216 9.569 -1.328 1.00 93.75 104 TYR A CA 1
ATOM 838 C C . TYR A 1 104 ? -0.662 8.496 -0.668 1.00 93.75 104 TYR A C 1
ATOM 840 O O . TYR A 1 104 ? -1.626 8.830 0.029 1.00 93.75 104 TYR A O 1
ATOM 848 N N . LYS A 1 105 ? -0.328 7.210 -0.847 1.00 95.69 105 LYS A N 1
ATOM 849 C CA . LYS A 1 105 ? -1.044 6.100 -0.198 1.00 95.69 105 LYS A CA 1
ATOM 850 C C . LYS A 1 105 ? -0.910 6.142 1.322 1.00 95.69 105 LYS A C 1
ATOM 852 O O . LYS A 1 105 ? -1.918 5.979 2.008 1.00 95.69 105 LYS A O 1
ATOM 857 N N . GLN A 1 106 ? 0.292 6.404 1.839 1.00 94.38 106 GLN A N 1
ATOM 858 C CA . GLN A 1 106 ? 0.540 6.532 3.279 1.00 94.38 106 GLN A CA 1
ATOM 859 C C . GLN A 1 106 ? -0.289 7.666 3.896 1.00 94.38 106 GLN A C 1
ATOM 861 O O . GLN A 1 106 ? -1.044 7.424 4.836 1.00 94.38 106 GLN A O 1
ATOM 866 N N . ILE A 1 107 ? -0.219 8.876 3.327 1.00 93.00 107 ILE A N 1
ATOM 867 C CA . ILE A 1 107 ? -0.953 10.051 3.827 1.00 93.00 107 ILE A CA 1
ATOM 868 C C . ILE A 1 107 ? -2.460 9.791 3.833 1.00 93.00 107 ILE A C 1
ATOM 870 O O . ILE A 1 107 ? -3.131 10.002 4.839 1.00 93.00 107 ILE A O 1
ATOM 874 N N . ASN A 1 108 ? -3.010 9.288 2.729 1.00 94.69 108 ASN A N 1
ATOM 875 C CA . ASN A 1 108 ? -4.443 9.024 2.662 1.00 94.69 108 ASN A CA 1
ATOM 876 C C . ASN A 1 108 ? -4.887 7.885 3.587 1.00 94.69 108 ASN A C 1
ATOM 878 O O . ASN A 1 108 ? -6.006 7.919 4.092 1.00 94.69 108 ASN A O 1
ATOM 882 N N . THR A 1 109 ? -4.040 6.879 3.813 1.00 96.06 109 THR A N 1
ATOM 883 C CA . THR A 1 109 ? -4.334 5.817 4.784 1.00 96.06 109 THR A CA 1
ATOM 884 C C . THR A 1 109 ? -4.373 6.382 6.203 1.00 96.06 109 THR A C 1
ATOM 886 O O . THR A 1 109 ? -5.286 6.054 6.952 1.00 96.06 109 THR A O 1
ATOM 889 N N . GLN A 1 110 ? -3.462 7.296 6.548 1.00 93.88 110 GLN A N 1
ATOM 890 C CA . GLN A 1 110 ? -3.483 8.012 7.829 1.00 93.88 110 GLN A CA 1
ATOM 891 C C . GLN A 1 110 ? -4.741 8.876 8.001 1.00 93.88 110 GLN A C 1
ATOM 893 O O . GLN A 1 110 ? -5.379 8.847 9.052 1.00 93.88 110 GLN A O 1
ATOM 898 N N . ILE A 1 111 ? -5.158 9.582 6.948 1.00 92.88 111 ILE A N 1
ATOM 899 C CA . ILE A 1 111 ? -6.412 10.349 6.942 1.00 92.88 111 ILE A CA 1
ATOM 900 C C . ILE A 1 111 ? -7.623 9.425 7.160 1.00 92.88 111 ILE A C 1
ATOM 902 O O . ILE A 1 111 ? -8.494 9.732 7.968 1.00 92.88 111 ILE A O 1
ATOM 906 N N . ARG A 1 112 ? -7.672 8.266 6.488 1.00 94.69 112 ARG A N 1
ATOM 907 C CA . ARG A 1 112 ? -8.739 7.269 6.692 1.00 94.69 112 ARG A CA 1
ATOM 908 C C . ARG A 1 112 ? -8.757 6.733 8.119 1.00 94.69 112 ARG A C 1
ATOM 910 O O . ARG A 1 112 ? -9.822 6.678 8.721 1.00 94.69 112 ARG A O 1
ATOM 917 N N . LEU A 1 113 ? -7.592 6.398 8.676 1.00 95.31 113 LEU A N 1
ATOM 918 C CA . LEU A 1 113 ? -7.472 5.973 10.072 1.00 95.31 113 LEU A CA 1
ATOM 919 C C . LEU A 1 113 ? -8.038 7.028 11.023 1.00 95.31 113 LEU A C 1
ATOM 921 O O . LEU A 1 113 ? -8.761 6.668 11.944 1.00 95.31 113 LEU A O 1
ATOM 925 N N . HIS A 1 114 ? -7.759 8.311 10.785 1.00 94.06 114 HIS A N 1
ATOM 926 C CA . HIS A 1 114 ? -8.343 9.397 11.567 1.00 94.06 114 HIS A CA 1
ATOM 927 C C . HIS A 1 114 ? -9.878 9.412 11.475 1.00 94.06 114 HIS A C 1
ATOM 929 O O . HIS A 1 114 ? -10.535 9.360 12.509 1.00 94.06 114 HIS A O 1
ATOM 935 N N . TYR A 1 115 ? -10.463 9.375 10.273 1.00 93.94 115 TYR A N 1
ATOM 936 C CA . TYR A 1 115 ? -11.926 9.371 10.122 1.00 93.94 115 TYR A CA 1
ATOM 937 C C . TYR A 1 115 ? -12.606 8.157 10.756 1.00 93.94 115 TYR A C 1
ATOM 939 O O . TYR A 1 115 ? -13.626 8.308 11.421 1.00 93.94 115 TYR A O 1
ATOM 947 N N . ILE A 1 116 ? -12.030 6.959 10.613 1.00 95.56 116 ILE A N 1
ATOM 948 C CA . ILE A 1 116 ? -12.580 5.751 11.243 1.00 95.56 116 ILE A CA 1
ATOM 949 C C . ILE A 1 116 ? -12.655 5.919 12.762 1.00 95.56 116 ILE A C 1
ATOM 951 O O . ILE A 1 116 ? -13.612 5.458 13.375 1.00 95.56 116 ILE A O 1
ATOM 955 N N . ARG A 1 117 ? -11.690 6.602 13.384 1.00 94.38 117 ARG A N 1
ATOM 956 C CA . ARG A 1 117 ? -11.741 6.878 14.827 1.00 94.38 117 ARG A CA 1
ATOM 957 C C . ARG A 1 117 ? -12.870 7.804 15.208 1.00 94.38 117 ARG A C 1
ATOM 959 O O . ARG A 1 117 ? -13.561 7.517 16.177 1.00 94.38 117 ARG A O 1
ATOM 966 N N . GLU A 1 118 ? -13.079 8.864 14.438 1.00 94.69 118 GLU A N 1
ATOM 967 C CA . GLU A 1 118 ? -14.208 9.765 14.664 1.00 94.69 118 GLU A CA 1
ATOM 968 C C . GLU A 1 118 ? -15.532 8.990 14.571 1.00 94.69 118 GLU A C 1
ATOM 970 O O . GLU A 1 118 ? -16.376 9.101 15.459 1.00 94.69 118 GLU A O 1
ATOM 975 N N . TYR A 1 119 ? -15.681 8.102 13.581 1.00 95.81 119 TYR A N 1
ATOM 976 C CA . TYR A 1 119 ? -16.858 7.233 13.470 1.00 95.81 119 TYR A CA 1
ATOM 977 C C . TYR A 1 119 ? -16.984 6.240 14.633 1.00 95.81 119 TYR A C 1
ATOM 979 O O . TYR A 1 119 ? -18.088 6.002 15.119 1.00 95.81 119 TYR A O 1
ATOM 987 N N . LEU A 1 120 ? -15.873 5.686 15.126 1.00 95.75 120 LEU A N 1
ATOM 988 C CA . LEU A 1 120 ? -15.863 4.829 16.315 1.00 95.75 120 LEU A CA 1
ATOM 989 C C . LEU A 1 120 ? -16.296 5.594 17.576 1.00 95.75 120 LEU A C 1
ATOM 991 O O . LEU A 1 120 ? -17.038 5.040 18.389 1.00 95.75 120 LEU A O 1
ATOM 995 N N . GLU A 1 121 ? -15.877 6.851 17.745 1.00 95.56 121 GLU A N 1
ATOM 996 C CA . GLU A 1 121 ? -16.330 7.700 18.855 1.00 95.56 121 GLU A CA 1
ATOM 997 C C . GLU A 1 121 ? -17.812 8.049 18.745 1.00 95.56 121 GLU A C 1
ATOM 999 O O . GLU A 1 121 ? -18.527 7.978 19.746 1.00 95.56 121 GLU A O 1
ATOM 1004 N N . MET A 1 122 ? -18.291 8.381 17.544 1.00 95.88 122 MET A N 1
ATOM 1005 C CA . MET A 1 122 ? -19.717 8.610 17.295 1.00 95.88 122 MET A CA 1
ATOM 1006 C C . MET A 1 122 ? -20.532 7.363 17.645 1.00 95.88 122 MET A C 1
ATOM 1008 O O . MET A 1 122 ? -21.454 7.439 18.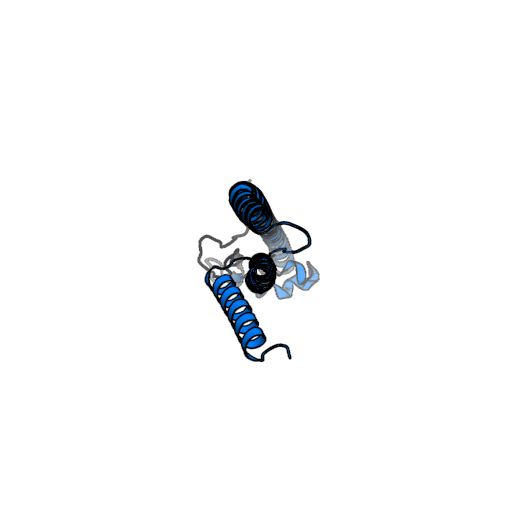454 1.00 95.88 122 MET A O 1
ATOM 1012 N N . TYR A 1 123 ? -20.115 6.196 17.147 1.00 96.88 123 TYR A N 1
ATOM 1013 C CA . TYR A 1 123 ? -20.746 4.922 17.478 1.00 96.88 123 TYR A CA 1
ATOM 1014 C C . TYR A 1 123 ? -20.777 4.689 18.993 1.00 96.88 123 TYR A C 1
ATOM 1016 O O . TYR A 1 123 ? -21.815 4.313 19.544 1.00 96.88 123 TYR A O 1
ATOM 1024 N N . ARG A 1 124 ? -19.657 4.929 19.692 1.00 95.25 124 ARG A N 1
ATOM 1025 C CA . ARG A 1 124 ? -19.585 4.778 21.152 1.00 95.25 124 ARG A CA 1
ATOM 1026 C C . ARG A 1 124 ? -20.520 5.740 21.870 1.00 95.25 124 ARG A C 1
ATOM 1028 O O . ARG A 1 124 ? -21.123 5.343 22.862 1.00 95.25 124 ARG A O 1
ATOM 1035 N N . LYS A 1 125 ? -20.640 6.980 21.401 1.00 95.69 125 LYS A N 1
ATOM 1036 C CA . LYS A 1 125 ? -21.555 7.967 21.976 1.00 95.69 125 LYS A CA 1
ATOM 1037 C C . LYS A 1 125 ? -23.010 7.504 21.872 1.00 95.69 125 LYS A C 1
ATOM 1039 O O . LYS A 1 125 ? -23.751 7.666 22.837 1.00 95.69 125 LYS A O 1
ATOM 1044 N N . ASP A 1 126 ? -23.374 6.879 20.757 1.00 96.25 126 ASP A N 1
ATOM 1045 C CA . ASP A 1 126 ? -24.742 6.421 20.497 1.00 96.25 126 ASP A CA 1
ATOM 1046 C C . ASP A 1 126 ? -25.069 5.094 21.212 1.00 96.25 126 ASP A C 1
ATOM 1048 O O . ASP A 1 126 ? -26.190 4.892 21.675 1.00 96.25 126 ASP A O 1
ATOM 1052 N N . HIS A 1 127 ? -24.086 4.197 21.361 1.00 95.44 127 HIS A N 1
ATOM 1053 C CA . HIS A 1 127 ? -24.296 2.827 21.860 1.00 95.44 127 HIS A CA 1
ATOM 1054 C C . HIS A 1 127 ? -23.671 2.538 23.236 1.00 95.44 127 HIS A C 1
ATOM 1056 O O . HIS A 1 127 ? -23.807 1.433 23.767 1.00 95.44 127 HIS A O 1
ATOM 1062 N N . GLY A 1 128 ? -22.923 3.485 23.803 1.00 95.00 128 GLY A N 1
ATOM 1063 C CA . GLY A 1 128 ? -22.184 3.346 25.064 1.00 95.00 128 GLY A CA 1
ATOM 1064 C C . GLY A 1 128 ? -20.926 2.464 25.003 1.00 95.00 128 GLY A C 1
ATOM 1065 O O . GLY A 1 128 ? -20.256 2.284 26.021 1.00 95.00 128 GLY A O 1
ATOM 1066 N N . LYS A 1 129 ? -20.590 1.889 23.843 1.00 95.88 129 LYS A N 1
ATOM 1067 C CA . LYS A 1 129 ? -19.418 1.019 23.626 1.00 95.88 129 LYS A CA 1
ATOM 1068 C C . LYS A 1 129 ? -18.970 1.053 22.168 1.00 95.88 129 LYS A C 1
ATOM 1070 O O . LYS A 1 129 ? -19.780 1.339 21.292 1.00 95.88 129 LYS A O 1
ATOM 1075 N N . TYR A 1 130 ? -17.716 0.703 21.903 1.00 97.00 130 TYR A N 1
ATOM 1076 C CA . TYR A 1 130 ? -17.233 0.528 20.534 1.00 97.00 130 TYR A CA 1
ATOM 1077 C C . TYR A 1 130 ? -17.843 -0.725 19.875 1.00 97.00 130 TYR A C 1
ATOM 1079 O O . TYR A 1 130 ? -18.237 -1.677 20.570 1.00 97.00 130 TYR A O 1
ATOM 1087 N N . PRO A 1 131 ? -17.945 -0.756 18.535 1.00 97.06 131 PRO A N 1
ATOM 1088 C CA . PRO A 1 131 ? -18.483 -1.912 17.835 1.00 97.06 131 PRO A CA 1
ATOM 1089 C C . PRO A 1 131 ? -17.552 -3.123 17.956 1.00 97.06 131 PRO A C 1
ATOM 1091 O O . PRO A 1 131 ? -16.350 -2.994 18.149 1.00 97.06 131 PRO A O 1
ATOM 1094 N N . SER A 1 132 ? -18.085 -4.333 17.789 1.00 96.38 132 SER A N 1
ATOM 1095 C CA . SER A 1 132 ? -17.243 -5.543 17.751 1.00 96.38 132 SER A CA 1
ATOM 1096 C C . SER A 1 132 ? -16.488 -5.709 16.421 1.00 96.38 132 SER A C 1
ATOM 1098 O O . SER A 1 132 ? -15.622 -6.569 16.304 1.00 96.38 132 SER A O 1
ATOM 1100 N N . SER A 1 133 ? -16.846 -4.928 15.399 1.00 95.75 133 SER A N 1
ATOM 1101 C CA . SER A 1 133 ? -16.311 -4.998 14.037 1.00 95.75 133 SER A CA 1
ATOM 1102 C C . SER A 1 133 ? -16.518 -3.661 13.327 1.00 95.75 133 SER A C 1
ATOM 1104 O O . SER A 1 133 ? -17.562 -3.035 13.504 1.00 95.75 133 SER A O 1
ATOM 1106 N N . LEU A 1 134 ? -15.581 -3.267 12.456 1.00 95.19 134 LEU A N 1
ATOM 1107 C CA . LEU A 1 134 ? -15.717 -2.063 11.623 1.00 95.19 134 LEU A CA 1
ATOM 1108 C C . LEU A 1 134 ? -16.933 -2.106 10.687 1.00 95.19 134 LEU A C 1
ATOM 1110 O O . LEU A 1 134 ? -17.441 -1.057 10.317 1.00 95.19 134 LEU A O 1
ATOM 1114 N N . LYS A 1 135 ? -17.457 -3.296 10.357 1.00 93.12 135 LYS A N 1
ATOM 1115 C CA . LYS A 1 135 ? -18.682 -3.430 9.546 1.00 93.12 135 LYS A CA 1
ATOM 1116 C C . LYS A 1 135 ? -19.925 -2.829 10.206 1.00 93.12 135 LYS A C 1
ATOM 1118 O O . LYS A 1 135 ? -20.918 -2.637 9.529 1.00 93.12 135 LYS A O 1
ATOM 1123 N N . ALA A 1 136 ? -19.897 -2.563 11.510 1.00 94.44 136 ALA A N 1
ATOM 1124 C CA . ALA A 1 136 ? -20.998 -1.884 12.188 1.00 94.44 136 ALA A CA 1
ATOM 1125 C C . ALA A 1 136 ? -21.000 -0.361 11.949 1.00 94.44 136 ALA A C 1
ATOM 1127 O O . ALA A 1 136 ? -21.903 0.322 12.415 1.00 94.44 136 ALA A O 1
ATOM 1128 N N . LEU A 1 137 ? -19.991 0.179 11.254 1.00 94.56 137 LEU A N 1
ATOM 1129 C CA . LEU A 1 137 ? -19.891 1.604 10.932 1.00 94.56 137 LEU A CA 1
ATOM 1130 C C . LEU A 1 137 ? -20.574 1.978 9.608 1.00 94.56 137 LEU A C 1
ATOM 1132 O O . LEU A 1 137 ? -20.420 3.111 9.163 1.00 94.56 137 LEU A O 1
ATOM 1136 N N . THR A 1 138 ? -21.328 1.067 8.987 1.00 89.88 138 THR A N 1
ATOM 1137 C CA . THR A 1 138 ? -22.023 1.302 7.707 1.00 89.88 138 THR A CA 1
ATOM 1138 C C . THR A 1 138 ? -22.994 2.477 7.745 1.00 89.88 138 THR A C 1
ATOM 1140 O O . THR A 1 138 ? -23.248 3.092 6.717 1.00 89.88 138 THR A O 1
ATOM 1143 N N . ASP A 1 139 ? -23.506 2.823 8.927 1.00 89.75 139 ASP A N 1
ATOM 1144 C CA . ASP A 1 139 ? -24.406 3.967 9.104 1.00 89.75 139 ASP A CA 1
ATOM 1145 C C . ASP A 1 139 ? -23.652 5.313 9.121 1.00 89.75 139 ASP A C 1
ATOM 1147 O O . ASP A 1 139 ? -24.260 6.373 8.982 1.00 89.75 139 ASP A O 1
ATOM 1151 N N . TYR A 1 140 ? -22.324 5.281 9.281 1.00 89.81 140 TYR A N 1
ATOM 1152 C CA . TYR A 1 140 ? -21.458 6.459 9.382 1.00 89.81 140 TYR A CA 1
ATOM 1153 C C . TYR A 1 140 ? -20.548 6.635 8.157 1.00 89.81 140 TYR A C 1
ATOM 1155 O O . TYR A 1 140 ? -20.063 7.741 7.908 1.00 89.81 140 TYR A O 1
ATOM 1163 N N . THR A 1 141 ? -20.262 5.560 7.413 1.00 92.69 141 THR A N 1
ATOM 1164 C CA . THR A 1 141 ? -19.307 5.581 6.299 1.00 92.69 141 THR A CA 1
ATOM 1165 C C . THR A 1 141 ? -19.480 4.409 5.330 1.00 92.69 141 THR A C 1
ATOM 1167 O O . THR A 1 141 ? -20.039 3.373 5.686 1.00 92.69 141 THR A O 1
ATOM 1170 N N . ASP A 1 142 ? -18.930 4.556 4.124 1.00 92.38 142 ASP A N 1
ATOM 1171 C CA . ASP A 1 142 ? -18.936 3.522 3.087 1.00 92.38 142 ASP A CA 1
ATOM 1172 C C . ASP A 1 142 ? -17.788 2.512 3.263 1.00 92.38 142 ASP A C 1
ATOM 1174 O O . ASP A 1 142 ? -16.710 2.837 3.772 1.00 92.38 142 ASP A O 1
ATOM 1178 N N . ASP A 1 143 ? -17.961 1.299 2.726 1.00 89.81 143 ASP A N 1
ATOM 1179 C CA . ASP A 1 143 ? -16.954 0.224 2.762 1.00 89.81 143 ASP A CA 1
ATOM 1180 C C . ASP A 1 143 ? -15.588 0.644 2.189 1.00 89.81 143 ASP A C 1
ATOM 1182 O O . ASP A 1 143 ? -14.542 0.160 2.629 1.00 89.81 143 ASP A O 1
ATOM 1186 N N . GLU A 1 144 ? -15.564 1.578 1.232 1.00 91.62 144 GLU A N 1
ATOM 1187 C CA . GLU A 1 144 ? -14.316 2.077 0.646 1.00 91.62 144 GLU A CA 1
ATOM 1188 C C . GLU A 1 144 ? -13.442 2.825 1.668 1.00 91.62 144 GLU A C 1
ATOM 1190 O O . GLU A 1 144 ? -12.213 2.849 1.545 1.00 91.62 144 GLU A O 1
ATOM 1195 N N . MET A 1 145 ? -14.052 3.429 2.691 1.00 92.44 145 MET A N 1
ATOM 1196 C CA . MET A 1 145 ? -13.322 4.079 3.780 1.00 92.44 145 MET A CA 1
ATOM 1197 C C . MET A 1 145 ? -12.723 3.069 4.756 1.00 92.44 145 MET A C 1
ATOM 1199 O O . MET A 1 145 ? -11.743 3.395 5.420 1.00 92.44 145 MET A O 1
ATOM 1203 N N . LEU A 1 146 ? -13.242 1.837 4.794 1.00 92.94 146 LEU A N 1
ATOM 1204 C CA . LEU A 1 146 ? -12.814 0.766 5.699 1.00 92.94 146 LEU A CA 1
ATOM 1205 C C . LEU A 1 146 ? -11.652 -0.084 5.147 1.00 92.94 146 LEU A C 1
ATOM 1207 O O . LEU A 1 146 ? -11.266 -1.088 5.756 1.00 92.94 146 LEU A O 1
ATOM 1211 N N . ILE A 1 147 ? -11.061 0.330 4.023 1.00 94.50 147 ILE A N 1
ATOM 1212 C CA . ILE A 1 147 ? -9.855 -0.265 3.435 1.00 94.50 147 ILE A CA 1
ATOM 1213 C C . ILE A 1 147 ? -8.719 0.762 3.315 1.00 94.50 147 ILE A C 1
ATOM 1215 O O . ILE A 1 147 ? -8.940 1.957 3.092 1.00 94.50 147 ILE A O 1
ATOM 1219 N N . ASP A 1 148 ? -7.477 0.299 3.440 1.00 96.19 148 ASP A N 1
ATOM 1220 C CA . ASP A 1 148 ? -6.279 1.109 3.225 1.00 96.19 148 ASP A CA 1
ATOM 1221 C C . ASP A 1 148 ? -6.070 1.439 1.732 1.00 96.19 148 ASP A C 1
ATOM 1223 O O . ASP A 1 148 ? -6.737 0.908 0.839 1.00 96.19 148 ASP A O 1
ATOM 1227 N N . LYS A 1 149 ? -5.121 2.333 1.424 1.00 95.56 149 LYS A N 1
ATOM 1228 C CA . LYS A 1 149 ? -4.826 2.708 0.026 1.00 95.56 149 LYS A CA 1
ATOM 1229 C C . LYS A 1 149 ? -4.018 1.671 -0.759 1.00 95.56 149 LYS A C 1
ATOM 1231 O O . LYS A 1 149 ? -3.724 1.892 -1.936 1.00 95.56 149 LYS A O 1
ATOM 1236 N N . TRP A 1 150 ? -3.688 0.541 -0.144 1.00 95.81 150 TRP A N 1
ATOM 1237 C CA . TRP A 1 150 ? -3.177 -0.648 -0.821 1.00 95.81 150 TRP A CA 1
ATOM 1238 C C . TRP A 1 150 ? -4.281 -1.701 -1.041 1.00 95.81 150 TRP A C 1
ATOM 1240 O O . TRP A 1 150 ? -3.993 -2.768 -1.578 1.00 95.81 150 TRP A O 1
ATOM 1250 N N . GLY A 1 151 ? -5.538 -1.390 -0.698 1.00 95.06 151 GLY A N 1
ATOM 1251 C CA . GLY A 1 151 ? -6.713 -2.221 -0.961 1.00 95.06 151 GLY A CA 1
ATOM 1252 C C . GLY A 1 151 ? -6.957 -3.324 0.068 1.00 95.06 151 GLY A C 1
ATOM 1253 O O . GLY A 1 151 ? -7.618 -4.310 -0.252 1.00 95.06 151 GLY A O 1
ATOM 1254 N N . ARG A 1 152 ? -6.415 -3.204 1.284 1.00 95.31 152 ARG A N 1
ATOM 1255 C CA . ARG A 1 152 ? -6.550 -4.215 2.346 1.00 95.31 152 ARG A CA 1
ATOM 1256 C C . ARG A 1 152 ? -7.358 -3.667 3.521 1.00 95.31 152 ARG A C 1
ATOM 1258 O O . ARG A 1 152 ? -7.315 -2.466 3.777 1.00 95.31 152 ARG A O 1
ATOM 1265 N N . PRO A 1 153 ? -8.083 -4.521 4.258 1.00 94.44 153 PRO A N 1
ATOM 1266 C CA . PRO A 1 153 ? -8.829 -4.078 5.428 1.00 94.44 153 PRO A CA 1
ATOM 1267 C C . PRO A 1 153 ? -7.889 -3.612 6.546 1.00 94.44 153 PRO A C 1
ATOM 1269 O O . PRO A 1 153 ? -6.806 -4.171 6.740 1.00 94.44 153 PRO A O 1
ATOM 1272 N N . PHE A 1 154 ? -8.335 -2.626 7.322 1.00 95.25 154 PHE A N 1
ATOM 1273 C CA . PHE A 1 154 ? -7.671 -2.264 8.573 1.00 95.25 154 PHE A CA 1
ATOM 1274 C C . PHE A 1 154 ? -7.775 -3.395 9.595 1.00 95.25 154 PHE A C 1
ATOM 1276 O O . PHE A 1 154 ? -8.773 -4.119 9.654 1.00 95.25 154 PHE A O 1
ATOM 1283 N N . ARG A 1 155 ? -6.764 -3.512 10.456 1.00 95.44 155 ARG A N 1
ATOM 1284 C CA . ARG A 1 155 ? -6.860 -4.360 11.637 1.00 95.44 155 ARG A CA 1
ATOM 1285 C C . ARG A 1 155 ? -7.513 -3.570 12.756 1.00 95.44 155 ARG A C 1
ATOM 1287 O O . ARG A 1 155 ? -7.009 -2.528 13.165 1.00 95.44 155 ARG A O 1
ATOM 1294 N N . TYR A 1 156 ? -8.625 -4.104 13.240 1.00 95.56 156 TYR A N 1
ATOM 1295 C CA . TYR A 1 156 ? -9.401 -3.549 14.334 1.00 95.56 156 TYR A CA 1
ATOM 1296 C C . TYR A 1 156 ? -9.565 -4.597 15.426 1.00 95.56 156 TYR A C 1
ATOM 1298 O O . TYR A 1 156 ? -10.026 -5.707 15.153 1.00 95.56 156 TYR A O 1
ATOM 1306 N N . ILE A 1 157 ? -9.175 -4.250 16.650 1.00 95.00 157 ILE A N 1
ATOM 1307 C CA . ILE A 1 157 ? -9.246 -5.147 17.804 1.00 95.00 157 ILE A CA 1
ATOM 1308 C C . ILE A 1 157 ? -9.945 -4.399 18.940 1.00 95.00 157 ILE A C 1
ATOM 1310 O O . ILE A 1 157 ? -9.305 -3.564 19.583 1.00 95.00 157 ILE A O 1
ATOM 1314 N N . PRO A 1 158 ? -11.235 -4.663 19.208 1.00 94.50 158 PRO A N 1
ATOM 1315 C CA . PRO A 1 158 ? -11.901 -4.103 20.373 1.00 94.50 158 PRO A CA 1
ATOM 1316 C C . PRO A 1 158 ? -11.343 -4.750 21.645 1.00 94.50 158 PRO A C 1
ATOM 1318 O O . PRO A 1 158 ? -11.072 -5.952 21.691 1.00 94.50 158 PRO A O 1
ATOM 1321 N N . LYS A 1 159 ? -11.169 -3.948 22.692 1.00 93.44 159 LYS A N 1
ATOM 1322 C CA . LYS A 1 159 ? -10.569 -4.352 23.963 1.00 93.44 159 LYS A CA 1
ATOM 1323 C C . LYS A 1 159 ? -11.467 -3.987 25.143 1.00 93.44 159 LYS A C 1
ATOM 1325 O O . LYS A 1 159 ? -12.208 -2.999 25.074 1.00 93.44 159 LYS A O 1
ATOM 1330 N N . PRO A 1 160 ? -11.424 -4.770 26.232 1.00 93.62 160 PRO A N 1
ATOM 1331 C CA . PRO A 1 160 ? -12.091 -4.389 27.462 1.00 93.62 160 PRO A CA 1
ATOM 1332 C C . PRO A 1 160 ? -11.385 -3.207 28.147 1.00 93.62 160 PRO A C 1
ATOM 1334 O O . PRO A 1 160 ? -10.247 -2.875 27.810 1.00 93.62 160 PRO A O 1
ATOM 1337 N N . ASP A 1 161 ? -12.057 -2.565 29.102 1.00 90.75 161 ASP A N 1
ATOM 1338 C CA . ASP A 1 161 ? -11.407 -1.639 30.039 1.00 90.75 161 ASP A CA 1
ATOM 1339 C C . ASP A 1 161 ? -10.774 -2.379 31.230 1.00 90.75 161 ASP A C 1
ATOM 1341 O O . ASP A 1 161 ? -10.809 -3.609 31.323 1.00 90.75 161 ASP A O 1
ATOM 1345 N N . SER A 1 162 ? -10.195 -1.623 32.166 1.00 88.31 162 SER A N 1
ATOM 1346 C CA . SER A 1 162 ? -9.585 -2.164 33.385 1.00 88.31 162 SER A CA 1
ATOM 1347 C C . SER A 1 162 ? -10.586 -2.825 34.340 1.00 88.31 162 SER A C 1
ATOM 1349 O O . SER A 1 162 ? -10.173 -3.577 35.218 1.00 88.31 162 SER A O 1
ATOM 1351 N N . GLN A 1 163 ? -11.889 -2.593 34.161 1.00 91.81 163 GLN A N 1
ATOM 1352 C CA . GLN A 1 163 ? -12.972 -3.234 34.908 1.00 91.81 163 GLN A CA 1
ATOM 1353 C C . GLN A 1 163 ? -13.539 -4.468 34.184 1.00 91.81 163 GLN A C 1
ATOM 1355 O O . GLN A 1 163 ? -14.493 -5.078 34.667 1.00 91.81 163 GLN A O 1
ATOM 1360 N N . GLY A 1 164 ? -12.975 -4.851 33.034 1.00 91.12 164 GLY A N 1
ATOM 1361 C CA . GLY A 1 164 ? -13.406 -6.013 32.258 1.00 91.12 164 GLY A CA 1
ATOM 1362 C C . GLY A 1 164 ? -14.675 -5.786 31.433 1.00 91.12 164 GLY A C 1
ATOM 1363 O O . GLY A 1 164 ? -15.209 -6.742 30.868 1.00 91.12 164 GLY A O 1
ATOM 1364 N N . ARG A 1 165 ? -15.172 -4.547 31.320 1.00 90.12 165 ARG A N 1
ATOM 1365 C CA . ARG A 1 165 ? -16.307 -4.245 30.439 1.00 90.12 165 ARG A CA 1
ATOM 1366 C C . ARG A 1 165 ? -15.837 -4.365 28.987 1.00 90.12 165 ARG A C 1
ATOM 1368 O O . ARG A 1 165 ? -14.833 -3.746 28.640 1.00 90.12 165 ARG A O 1
ATOM 1375 N N . PRO A 1 166 ? -16.525 -5.128 28.122 1.00 92.69 166 PRO A N 1
ATOM 1376 C CA . PRO A 1 166 ? -16.080 -5.353 26.750 1.00 92.69 166 PRO A CA 1
ATOM 1377 C C . PRO A 1 166 ? -16.209 -4.094 25.880 1.00 92.69 166 PRO A C 1
ATOM 1379 O O . PRO A 1 166 ? -17.086 -3.252 26.098 1.00 92.69 166 PRO A O 1
ATOM 1382 N N . ASN A 1 167 ? -15.362 -4.019 24.849 1.00 92.50 167 ASN A N 1
ATOM 1383 C CA . ASN A 1 167 ? -15.365 -2.993 23.800 1.00 92.50 167 ASN A CA 1
ATOM 1384 C C . ASN A 1 167 ? -15.335 -1.548 24.332 1.00 92.50 167 ASN A C 1
ATOM 1386 O O . ASN A 1 167 ? -16.076 -0.681 23.865 1.00 92.50 167 ASN A O 1
ATOM 1390 N N . GLN A 1 168 ? -14.498 -1.292 25.333 1.00 94.19 168 GLN A N 1
ATOM 1391 C CA . GLN A 1 168 ? -14.327 0.035 25.934 1.00 94.19 168 GLN A CA 1
ATOM 1392 C C . GLN A 1 168 ? -13.069 0.755 25.450 1.00 94.19 168 GLN A C 1
ATOM 1394 O O . GLN A 1 168 ? -12.927 1.953 25.665 1.00 94.19 168 GLN A O 1
ATOM 1399 N N . SER A 1 169 ? -12.171 0.040 24.779 1.00 93.50 169 SER A N 1
ATOM 1400 C CA . SER A 1 169 ? -11.048 0.596 24.028 1.00 93.50 169 SER A CA 1
ATOM 1401 C C . SER A 1 169 ? -10.850 -0.214 22.747 1.00 93.50 169 SER A C 1
ATOM 1403 O O . SER A 1 169 ? -11.568 -1.191 22.507 1.00 93.50 169 SER A O 1
ATOM 1405 N N . TYR A 1 170 ? -9.918 0.191 21.889 1.00 94.38 170 TYR A N 1
ATOM 1406 C CA . TYR A 1 170 ? -9.604 -0.548 20.672 1.00 94.38 170 TYR A CA 1
ATOM 1407 C C . TYR A 1 170 ? -8.172 -0.295 20.204 1.00 94.38 170 TYR A C 1
ATOM 1409 O O . TYR A 1 170 ? -7.556 0.712 20.543 1.00 94.38 170 TYR A O 1
ATOM 1417 N N . GLU A 1 171 ? -7.669 -1.199 19.370 1.00 93.81 171 GLU A N 1
ATOM 1418 C CA . GLU A 1 171 ? -6.550 -0.928 18.472 1.00 93.81 171 GLU A CA 1
ATOM 1419 C C . GLU A 1 171 ? -7.057 -0.804 17.036 1.00 93.81 171 GLU A C 1
ATOM 1421 O O . GLU A 1 171 ? -7.942 -1.553 16.617 1.00 93.81 171 GLU A O 1
ATOM 1426 N N . LEU A 1 172 ? -6.483 0.137 16.286 1.00 94.56 172 LEU A N 1
ATOM 1427 C CA . LEU A 1 172 ? -6.781 0.357 14.873 1.00 94.56 172 LEU A CA 1
ATOM 1428 C C . LEU A 1 172 ? -5.505 0.741 14.120 1.00 94.56 172 LEU A C 1
ATOM 1430 O O . LEU A 1 172 ? -4.895 1.769 14.431 1.00 94.56 172 LEU A O 1
ATOM 1434 N N . TYR A 1 173 ? -5.126 -0.068 13.130 1.00 94.62 173 TYR A N 1
ATOM 1435 C CA . TYR A 1 173 ? -3.926 0.155 12.323 1.00 94.62 173 TYR A CA 1
ATOM 1436 C C . TYR A 1 173 ? -3.986 -0.544 10.953 1.00 94.62 173 TYR A C 1
ATOM 1438 O O . TYR A 1 173 ? -4.768 -1.473 10.734 1.00 94.62 173 TYR A O 1
ATOM 1446 N N . SER A 1 174 ? -3.172 -0.071 10.007 1.00 96.62 174 SER A N 1
ATOM 1447 C CA . SER A 1 174 ? -2.955 -0.673 8.680 1.00 96.62 174 SER A CA 1
ATOM 1448 C C . SER A 1 174 ? -1.568 -1.301 8.614 1.00 96.62 174 SER A C 1
ATOM 1450 O O . SER A 1 174 ? -0.619 -0.720 9.130 1.00 96.62 174 SER A O 1
ATOM 1452 N N . ALA A 1 175 ? -1.455 -2.428 7.904 1.00 94.88 175 ALA A N 1
ATOM 1453 C CA . ALA A 1 175 ? -0.202 -3.140 7.638 1.00 94.88 175 ALA A CA 1
ATOM 1454 C C . ALA A 1 175 ? 0.758 -2.400 6.680 1.00 94.88 175 ALA A C 1
ATOM 1456 O O . ALA A 1 175 ? 1.558 -3.025 5.994 1.00 94.88 175 ALA A O 1
ATOM 1457 N N . GLY A 1 176 ? 0.606 -1.085 6.512 1.00 94.81 176 GLY A N 1
ATOM 1458 C CA . GLY A 1 176 ? 1.596 -0.274 5.818 1.00 94.81 176 GLY A CA 1
ATOM 1459 C C . GLY A 1 176 ? 1.818 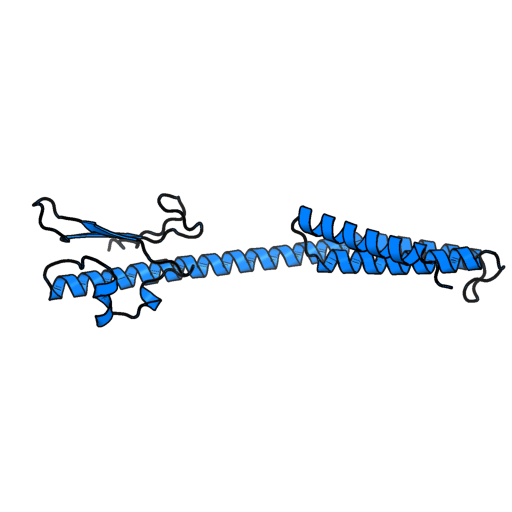-0.641 4.361 1.00 94.81 176 GLY A C 1
ATOM 1460 O O . GLY A 1 176 ? 0.917 -1.052 3.653 1.00 94.81 176 GLY A O 1
ATOM 1461 N N . LYS A 1 177 ? 3.030 -0.483 3.851 1.00 94.81 177 LYS A N 1
ATOM 1462 C CA . LYS A 1 177 ? 3.334 -0.781 2.446 1.00 94.81 177 LYS A CA 1
ATOM 1463 C C . LYS A 1 177 ? 3.579 -2.269 2.194 1.00 94.81 177 LYS A C 1
ATOM 1465 O O . LYS A 1 177 ? 3.216 -2.776 1.130 1.00 94.81 177 LYS A O 1
ATOM 1470 N N . ASP A 1 178 ? 4.203 -2.954 3.142 1.00 94.00 178 ASP A N 1
ATOM 1471 C CA . ASP A 1 178 ? 4.607 -4.356 3.024 1.00 94.00 178 ASP A CA 1
ATOM 1472 C C . ASP A 1 178 ? 3.434 -5.339 3.195 1.00 94.00 178 ASP A C 1
ATOM 1474 O O . ASP A 1 178 ? 3.475 -6.445 2.656 1.00 94.00 178 ASP A O 1
ATOM 1478 N N . GLY A 1 179 ? 2.349 -4.917 3.852 1.00 94.19 179 GLY A N 1
ATOM 1479 C CA . GLY A 1 179 ? 1.193 -5.768 4.125 1.00 94.19 179 GLY A CA 1
ATOM 1480 C C . GLY A 1 179 ? 1.409 -6.772 5.238 1.00 94.19 179 GLY A C 1
ATOM 1481 O O . GLY A 1 179 ? 0.601 -7.693 5.376 1.00 94.19 179 GLY A O 1
ATOM 1482 N N . LEU A 1 180 ? 2.479 -6.608 6.010 1.00 94.81 180 LEU A N 1
ATOM 1483 C CA . LEU A 1 180 ? 2.803 -7.452 7.141 1.00 94.81 180 LEU A CA 1
ATOM 1484 C C . LEU A 1 180 ? 2.586 -6.639 8.407 1.00 94.81 180 LEU A C 1
ATOM 1486 O O . LEU A 1 180 ? 3.078 -5.533 8.537 1.00 94.81 180 LEU A O 1
ATOM 1490 N N . PHE A 1 181 ? 1.838 -7.203 9.346 1.00 92.12 181 PHE A N 1
ATOM 1491 C CA . PHE A 1 181 ? 1.646 -6.555 10.634 1.00 92.12 181 PHE A CA 1
ATOM 1492 C C . PHE A 1 181 ? 2.831 -6.815 11.561 1.00 92.12 181 PHE A C 1
ATOM 1494 O O . PHE A 1 181 ? 3.443 -7.887 11.517 1.00 92.12 181 PHE A O 1
ATOM 1501 N N . ASN A 1 182 ? 3.030 -5.893 12.494 1.00 90.19 182 ASN A N 1
ATOM 1502 C CA . ASN A 1 182 ? 4.147 -5.817 13.428 1.00 90.19 182 ASN A CA 1
ATOM 1503 C C . ASN A 1 182 ? 5.481 -5.513 12.728 1.00 90.19 182 ASN A C 1
ATOM 1505 O O . ASN A 1 182 ? 6.515 -6.087 13.080 1.00 90.19 182 ASN A O 1
ATOM 1509 N N . THR A 1 183 ? 5.455 -4.628 11.731 1.00 92.75 183 THR A N 1
ATOM 1510 C CA . THR A 1 183 ? 6.648 -4.130 11.030 1.00 92.75 183 THR A CA 1
ATOM 1511 C C . THR A 1 183 ? 6.756 -2.610 11.155 1.00 92.75 183 THR A C 1
ATOM 1513 O O . THR A 1 183 ? 5.843 -1.937 11.629 1.00 92.75 183 THR A O 1
ATOM 1516 N N . GLU A 1 184 ? 7.895 -2.044 10.747 1.00 90.38 184 GLU A N 1
ATOM 1517 C CA . GLU A 1 184 ? 8.128 -0.590 10.784 1.00 90.38 184 GLU A CA 1
ATOM 1518 C C . GLU A 1 184 ? 7.195 0.201 9.851 1.00 90.38 184 GLU A C 1
ATOM 1520 O O . GLU A 1 184 ? 7.031 1.407 10.025 1.00 90.38 184 GLU A O 1
ATOM 1525 N N . ASP A 1 185 ? 6.584 -0.466 8.867 1.00 89.81 185 ASP A N 1
ATOM 1526 C CA . ASP A 1 185 ? 5.672 0.158 7.910 1.00 89.81 185 ASP A CA 1
ATOM 1527 C C . ASP A 1 185 ? 4.248 0.332 8.477 1.00 89.81 185 ASP A C 1
ATOM 1529 O O . ASP A 1 185 ? 3.443 1.042 7.863 1.00 89.81 185 ASP A O 1
ATOM 1533 N N . ASP A 1 186 ? 3.927 -0.285 9.622 1.00 91.25 186 ASP A N 1
ATOM 1534 C CA . ASP A 1 186 ? 2.597 -0.226 10.227 1.00 91.25 186 ASP A CA 1
ATOM 1535 C C . ASP A 1 186 ? 2.151 1.216 10.490 1.00 91.25 186 ASP A C 1
ATOM 1537 O O . ASP A 1 186 ? 2.807 2.015 11.164 1.00 91.25 186 ASP A O 1
ATOM 1541 N N . LEU A 1 187 ? 0.960 1.538 9.993 1.00 90.81 187 LEU A N 1
ATOM 1542 C CA . LEU A 1 187 ? 0.341 2.839 10.183 1.00 90.81 187 LEU A CA 1
ATOM 1543 C C . LEU A 1 187 ? -0.696 2.730 11.289 1.00 90.81 187 LEU A C 1
ATOM 1545 O O . LEU A 1 187 ? -1.823 2.276 11.079 1.00 90.81 187 LEU A O 1
ATOM 1549 N N . TYR A 1 188 ? -0.307 3.186 12.469 1.00 86.75 188 TYR A N 1
ATOM 1550 C CA . TYR A 1 188 ? -1.230 3.492 13.548 1.00 86.75 188 TYR A CA 1
ATOM 1551 C C . TYR A 1 188 ? -1.906 4.803 13.208 1.00 86.75 188 TYR A C 1
ATOM 1553 O O . TYR A 1 188 ? -1.243 5.734 12.738 1.00 86.75 188 TYR A O 1
ATOM 1561 N N . GLY A 1 189 ? -3.210 4.910 13.457 1.00 70.75 189 GLY A N 1
ATOM 1562 C CA . GLY A 1 189 ? -3.790 6.241 13.422 1.00 70.75 189 GLY A CA 1
ATOM 1563 C C . GLY A 1 189 ? -3.039 7.088 14.458 1.00 70.75 189 GLY A C 1
ATOM 1564 O O . GLY A 1 189 ? -2.741 6.641 15.572 1.00 70.75 189 GLY A O 1
ATOM 1565 N N . ILE A 1 190 ? -2.732 8.322 14.126 1.00 57.72 190 ILE A N 1
ATOM 1566 C CA . ILE A 1 190 ? -1.990 9.184 15.039 1.00 57.72 190 ILE A CA 1
ATOM 1567 C C . ILE A 1 190 ? -2.966 9.708 16.101 1.00 57.72 190 ILE A C 1
ATOM 1569 O O . ILE A 1 190 ? -4.046 10.194 15.767 1.00 57.72 190 ILE A O 1
ATOM 1573 N N . GLU A 1 191 ? -2.640 9.547 17.382 1.00 42.75 191 GLU A N 1
ATOM 1574 C CA . GLU A 1 191 ? -3.231 10.379 18.431 1.00 42.75 191 GLU A CA 1
ATOM 1575 C C . GLU A 1 191 ? -2.597 11.761 18.254 1.00 42.75 191 GLU A C 1
ATOM 1577 O O . GLU A 1 191 ? -1.424 11.958 18.563 1.00 42.75 191 GLU A O 1
ATOM 1582 N N . ILE A 1 192 ? -3.311 12.700 17.626 1.00 36.03 192 ILE A N 1
ATOM 1583 C CA . ILE A 1 192 ? -2.836 14.083 17.572 1.00 36.03 192 ILE A CA 1
ATOM 1584 C C . ILE A 1 192 ? -3.063 14.643 18.975 1.00 36.03 192 ILE A C 1
ATOM 1586 O O . ILE A 1 192 ? -4.157 15.110 19.292 1.00 36.03 192 ILE A O 1
ATOM 1590 N N . SER A 1 193 ? -2.048 14.534 19.834 1.00 32.22 193 SER A N 1
ATOM 1591 C CA . SER A 1 193 ? -2.021 15.243 21.109 1.00 32.22 193 SER A CA 1
ATOM 1592 C C . SER A 1 193 ? -2.143 16.738 20.812 1.00 32.22 193 SER A C 1
ATOM 1594 O O . SER A 1 193 ? -1.283 17.299 20.127 1.00 32.22 193 SER A O 1
ATOM 1596 N N . LYS A 1 194 ? -3.242 17.346 21.263 1.00 33.84 194 LYS A N 1
ATOM 1597 C CA . LYS A 1 194 ? -3.425 18.800 21.257 1.00 33.84 194 LYS A CA 1
ATOM 1598 C C . LYS A 1 194 ? -2.452 19.477 22.210 1.00 33.84 194 LYS A C 1
ATOM 1600 O O . LYS A 1 194 ? -2.201 18.890 23.286 1.00 33.84 194 LYS A O 1
#

pLDDT: mean 78.12, std 17.22, range [32.22, 97.06]

Radius of gyration: 32.01 Å; chains: 1; bounding box: 63×42×92 Å

Sequence (194 aa):
MIDKYNITFWILCIIFTVFLAKKKGRSILIWFVVSLLLGIFAAIGILFARNLNNNKVFGLNRNDSIIAFLLLIALSISSIPAIQKIYKKYLIVIEQKKKSDEMYKQINTQIRLHYIREYLEMYRKDHGKYPSSLKALTDYTDDEMLIDKWGRPFRYIPKPDSQGRPNQSYELYSAGKDGLFNTEDDLYGIEISK

Foldseek 3Di:
DPDPVVVVVLVVQLVVLCVVCVVVVHDNVVSVVVSVVVVVLVVVVVLLVVCCVPQDRPNHGNVVSVVVNVVVVVVVVVCVVVVVVVVVVVVVVVVVVVVVVLVVQLVVQLVLLVQLVVLQVVVCVVPVAGDQDSVVSVVPDDVVSQAGSVGHGWDKAAQADPVRHTRHDIFTWAPAPVRDPPDPRIGGRDPPDD